Protein AF-A0A1W9T4C0-F1 (afdb_monomer)

pLDDT: mean 82.78, std 15.94, range [37.0, 98.69]

Structure (mmCIF, N/CA/C/O backbone):
data_AF-A0A1W9T4C0-F1
#
_entry.id   AF-A0A1W9T4C0-F1
#
loop_
_atom_site.group_PDB
_atom_site.id
_atom_site.type_symbol
_atom_site.label_atom_id
_atom_site.label_alt_id
_atom_site.label_comp_id
_atom_site.label_asym_id
_atom_site.label_entity_id
_atom_site.label_seq_id
_atom_site.pdbx_PDB_ins_code
_atom_site.Cartn_x
_atom_site.Cartn_y
_atom_site.Cartn_z
_atom_site.occupancy
_atom_site.B_iso_or_equiv
_atom_site.auth_seq_id
_atom_site.auth_comp_id
_atom_site.auth_asym_id
_atom_site.auth_atom_id
_atom_site.pdbx_PDB_model_num
ATOM 1 N N . MET A 1 1 ? -37.629 -9.707 20.757 1.00 46.28 1 MET A N 1
ATOM 2 C CA . MET A 1 1 ? -36.673 -8.571 20.754 1.00 46.28 1 MET A CA 1
ATOM 3 C C . MET A 1 1 ? -35.497 -8.719 21.739 1.00 46.28 1 MET A C 1
ATOM 5 O O . MET A 1 1 ? -34.384 -8.418 21.341 1.00 46.28 1 MET A O 1
ATOM 9 N N . LYS A 1 2 ? -35.663 -9.249 22.968 1.00 43.56 2 LYS A N 1
ATOM 10 C CA . LYS A 1 2 ? -34.586 -9.324 23.996 1.00 43.56 2 LYS A CA 1
ATOM 11 C C . LYS A 1 2 ? -33.391 -10.270 23.721 1.00 43.56 2 LYS A C 1
ATOM 13 O O . LYS A 1 2 ? -32.319 -10.029 24.255 1.00 43.56 2 LYS A O 1
ATOM 18 N N . LYS A 1 3 ? -33.541 -11.333 22.916 1.00 38.66 3 LYS A N 1
ATOM 19 C CA . LYS A 1 3 ? -32.419 -12.230 22.534 1.00 38.66 3 LYS A CA 1
ATOM 20 C C . LYS A 1 3 ? -31.587 -11.694 21.357 1.00 38.66 3 LYS A C 1
ATOM 22 O O . LYS A 1 3 ? -30.433 -12.075 21.204 1.00 38.66 3 LYS A O 1
ATOM 27 N N . LEU A 1 4 ? -32.155 -10.781 20.565 1.00 37.00 4 LEU A N 1
ATOM 28 C CA . LEU A 1 4 ? -31.502 -10.208 19.384 1.00 37.00 4 LEU A CA 1
ATOM 29 C C . LEU A 1 4 ? -30.412 -9.191 19.768 1.00 37.00 4 LEU A C 1
ATOM 31 O O . LEU A 1 4 ? -29.396 -9.087 19.094 1.00 37.00 4 LEU A O 1
ATOM 35 N N . THR A 1 5 ? -30.586 -8.486 20.889 1.00 50.97 5 THR A N 1
ATOM 36 C CA . THR A 1 5 ? -29.648 -7.458 21.365 1.00 50.97 5 THR A CA 1
ATOM 37 C C . THR A 1 5 ? -28.352 -8.040 21.933 1.00 50.97 5 THR A C 1
ATOM 39 O O . THR A 1 5 ? -27.294 -7.454 21.733 1.00 50.97 5 THR A O 1
ATOM 42 N N . LEU A 1 6 ? -28.400 -9.208 22.586 1.00 43.88 6 LEU A N 1
ATOM 43 C CA . LEU A 1 6 ? -27.215 -9.850 23.172 1.00 43.88 6 LEU A CA 1
ATOM 44 C C . LEU A 1 6 ? -26.294 -10.460 22.101 1.00 43.88 6 LEU A C 1
ATOM 46 O O . LEU A 1 6 ? -25.077 -10.310 22.172 1.00 43.88 6 LEU A O 1
ATOM 50 N N . SER A 1 7 ? -26.881 -11.093 21.079 1.00 47.25 7 SER A N 1
ATOM 51 C CA . SER A 1 7 ? -26.126 -11.676 19.963 1.00 47.25 7 SER A CA 1
ATOM 52 C C . SER A 1 7 ? -25.487 -10.599 19.079 1.00 47.25 7 SER A C 1
ATOM 54 O O . SER A 1 7 ? -24.353 -10.761 18.636 1.00 47.25 7 SER A O 1
ATOM 56 N N . LEU A 1 8 ? -26.177 -9.468 18.882 1.00 49.97 8 LEU A N 1
ATOM 57 C CA . LEU A 1 8 ? -25.645 -8.315 18.154 1.00 49.97 8 LEU A CA 1
ATOM 58 C C . LEU A 1 8 ? -24.461 -7.670 18.896 1.00 49.97 8 LEU A C 1
ATOM 60 O O . LEU A 1 8 ? -23.475 -7.292 18.274 1.00 49.97 8 LEU A O 1
ATOM 64 N N . LEU A 1 9 ? -24.509 -7.602 20.229 1.00 52.69 9 LEU A N 1
ATOM 65 C CA . LEU A 1 9 ? -23.431 -7.034 21.044 1.00 52.69 9 LEU A CA 1
ATOM 66 C C . LEU A 1 9 ? -22.169 -7.900 21.082 1.00 52.69 9 LEU A C 1
ATOM 68 O O . LEU A 1 9 ? -21.067 -7.363 21.017 1.00 52.69 9 LEU A O 1
ATOM 72 N N . LEU A 1 10 ? -22.314 -9.226 21.150 1.00 51.72 10 LEU A N 1
ATOM 73 C CA . LEU A 1 10 ? -21.176 -10.150 21.096 1.00 51.72 10 LEU A CA 1
ATOM 74 C C . LEU A 1 10 ? -20.484 -10.101 19.721 1.00 51.72 10 LEU A C 1
ATOM 76 O O . LEU A 1 10 ? -19.256 -10.148 19.627 1.00 51.72 10 LEU A O 1
ATOM 80 N N . PHE A 1 11 ? -21.272 -9.928 18.657 1.00 54.06 11 PHE A N 1
ATOM 81 C CA . PHE A 1 11 ? -20.770 -9.719 17.301 1.00 54.06 11 PHE A CA 1
ATOM 82 C C . PHE A 1 11 ? -20.043 -8.369 17.158 1.00 54.06 11 PHE A C 1
ATOM 84 O O . PHE A 1 11 ? -18.938 -8.312 16.629 1.00 54.06 11 PHE A O 1
ATOM 91 N N . VAL A 1 12 ? -20.590 -7.285 17.721 1.00 54.22 12 VAL A N 1
ATOM 92 C CA . VAL A 1 12 ? -19.925 -5.967 17.752 1.00 54.22 12 VAL A CA 1
ATOM 93 C C . VAL A 1 12 ? -18.640 -5.995 18.586 1.00 54.22 12 VAL A C 1
ATOM 95 O O . VAL A 1 12 ? -17.683 -5.300 18.247 1.00 54.22 12 VAL A O 1
ATOM 98 N N . PHE A 1 13 ? -18.584 -6.801 19.649 1.00 52.75 13 PHE A N 1
ATOM 99 C CA . PHE A 1 13 ? -17.398 -6.938 20.495 1.00 52.75 13 PHE A CA 1
ATOM 100 C C . PHE A 1 13 ? -16.281 -7.730 19.801 1.00 52.75 13 PHE A C 1
ATOM 102 O O . PHE A 1 13 ? -15.138 -7.284 19.779 1.00 52.75 13 PHE A O 1
ATOM 109 N N . THR A 1 14 ? -16.605 -8.854 19.158 1.00 51.88 14 THR A N 1
ATOM 110 C CA . THR A 1 14 ? -15.638 -9.647 18.372 1.00 51.88 14 THR A CA 1
ATOM 111 C C . THR A 1 14 ? -15.139 -8.894 17.135 1.00 51.88 14 THR A C 1
ATOM 113 O O . THR A 1 14 ? -13.934 -8.878 16.878 1.00 51.88 14 THR A O 1
ATOM 116 N N . ALA A 1 15 ? -16.019 -8.171 16.435 1.00 49.34 15 ALA A N 1
ATOM 117 C CA . ALA A 1 15 ? -15.632 -7.265 15.352 1.00 49.34 15 ALA A CA 1
ATOM 118 C C . ALA A 1 15 ? -14.746 -6.107 15.852 1.00 49.34 15 ALA A C 1
ATOM 120 O O . ALA A 1 15 ? -13.781 -5.738 15.185 1.00 49.34 15 ALA A O 1
ATOM 121 N N . ASN A 1 16 ? -15.007 -5.573 17.053 1.00 48.28 16 ASN A N 1
ATOM 122 C CA . ASN A 1 16 ? -14.138 -4.577 17.686 1.00 48.28 16 ASN A CA 1
ATOM 123 C C . ASN A 1 16 ? -12.768 -5.140 18.061 1.00 48.28 16 ASN A C 1
ATOM 125 O O . ASN A 1 16 ? -11.780 -4.421 17.953 1.00 48.28 16 ASN A O 1
ATOM 129 N N . ILE A 1 17 ? -12.680 -6.404 18.476 1.00 51.06 17 ILE A N 1
ATOM 130 C CA . ILE A 1 17 ? -11.394 -7.032 18.791 1.00 51.06 17 ILE A CA 1
ATOM 131 C C . ILE A 1 17 ? -10.535 -7.159 17.520 1.00 51.06 17 ILE A C 1
ATOM 133 O O . ILE A 1 17 ? -9.371 -6.753 17.506 1.00 51.06 17 ILE A O 1
ATOM 137 N N . TYR A 1 18 ? -11.134 -7.609 16.414 1.00 50.19 18 TYR A N 1
ATOM 138 C CA . TYR A 1 18 ? -10.481 -7.656 15.098 1.00 50.19 18 TYR A CA 1
ATOM 139 C C . TYR A 1 18 ? -10.127 -6.264 14.537 1.00 50.19 18 TYR A C 1
ATOM 141 O O . TYR A 1 18 ? -9.081 -6.086 13.917 1.00 50.19 18 TYR A O 1
ATOM 149 N N . ALA A 1 19 ? -10.956 -5.244 14.768 1.00 47.88 19 ALA A N 1
ATOM 150 C CA . ALA A 1 19 ? -10.651 -3.873 14.351 1.00 47.88 19 ALA A CA 1
ATOM 151 C C . ALA A 1 19 ? -9.565 -3.218 15.226 1.00 47.88 19 ALA A C 1
ATOM 153 O O . ALA A 1 19 ? -8.754 -2.434 14.742 1.00 47.88 19 ALA A O 1
ATOM 154 N N . GLN A 1 20 ? -9.508 -3.541 16.520 1.00 47.47 20 GLN A N 1
ATOM 155 C CA . GLN A 1 20 ? -8.549 -2.935 17.446 1.00 47.47 20 GLN A CA 1
ATOM 156 C C . GLN A 1 20 ? -7.194 -3.654 17.481 1.00 47.47 20 GLN A C 1
ATOM 158 O O . GLN A 1 20 ? -6.215 -3.023 17.863 1.00 47.47 20 GLN A O 1
ATOM 163 N N . THR A 1 21 ? -7.091 -4.903 17.018 1.00 50.06 21 THR A N 1
ATOM 164 C CA . THR A 1 21 ? -5.790 -5.511 16.667 1.00 50.06 21 THR A CA 1
ATOM 165 C C . THR A 1 21 ? -5.129 -4.759 15.508 1.00 50.06 21 THR A C 1
ATOM 167 O O . THR A 1 21 ? -3.937 -4.479 15.588 1.00 50.06 21 THR A O 1
ATOM 170 N N . ARG A 1 22 ? -5.891 -4.271 14.510 1.00 49.31 22 ARG A N 1
ATOM 171 C CA . ARG A 1 22 ? -5.371 -3.281 13.536 1.00 49.31 22 ARG A CA 1
ATOM 172 C C . ARG A 1 22 ? -4.957 -1.968 14.209 1.00 49.31 22 ARG A C 1
ATOM 174 O O . ARG A 1 22 ? -3.903 -1.423 13.906 1.00 49.31 22 ARG A O 1
ATOM 181 N N . GLY A 1 23 ? -5.744 -1.489 15.174 1.00 46.31 23 GLY A N 1
ATOM 182 C CA . GLY A 1 23 ? -5.396 -0.319 15.991 1.00 46.31 23 GLY A CA 1
ATOM 183 C C . GLY A 1 23 ? -4.127 -0.503 16.840 1.00 46.31 23 GLY A C 1
ATOM 184 O O . GLY A 1 23 ? -3.439 0.468 17.144 1.00 46.31 23 GLY A O 1
ATOM 185 N N . PHE A 1 24 ? -3.760 -1.734 17.193 1.00 46.16 24 PHE A N 1
ATOM 186 C CA . PHE A 1 24 ? -2.520 -2.007 17.911 1.00 46.16 24 PHE A CA 1
ATOM 187 C C . PHE A 1 24 ? -1.282 -1.782 17.027 1.00 46.16 24 PHE A C 1
ATOM 189 O O . PHE A 1 24 ? -0.323 -1.145 17.464 1.00 46.16 24 PHE A O 1
ATOM 196 N N . VAL A 1 25 ? -1.354 -2.185 15.752 1.00 49.72 25 VAL A N 1
ATOM 197 C CA . VAL A 1 25 ? -0.323 -1.901 14.735 1.00 49.72 25 VAL A CA 1
ATOM 198 C C . VAL A 1 25 ? -0.076 -0.395 14.610 1.00 49.72 25 VAL A C 1
ATOM 200 O O . VAL A 1 25 ? 1.071 0.040 14.608 1.00 49.72 25 VAL A O 1
ATOM 203 N N . THR A 1 26 ? -1.142 0.417 14.632 1.00 44.81 26 THR A N 1
ATOM 204 C CA . THR A 1 26 ? -1.035 1.888 14.536 1.00 44.81 26 THR A CA 1
ATOM 205 C C . THR A 1 26 ? -0.351 2.547 15.744 1.00 44.81 26 THR A C 1
ATOM 207 O O . THR A 1 26 ? 0.100 3.689 15.652 1.00 44.81 26 THR A O 1
ATOM 210 N N . LYS A 1 27 ? -0.268 1.857 16.894 1.00 43.22 27 LYS A N 1
ATOM 211 C CA . LYS A 1 27 ? 0.229 2.423 18.159 1.00 43.22 27 LYS A CA 1
ATOM 212 C C . LYS A 1 27 ? 1.706 2.158 18.437 1.00 43.22 27 LYS A C 1
ATOM 214 O O . LYS A 1 27 ? 2.268 2.830 19.307 1.00 43.22 27 LYS A O 1
ATOM 219 N N . ARG A 1 28 ? 2.363 1.247 17.706 1.00 53.09 28 ARG A N 1
ATOM 220 C CA . ARG A 1 28 ? 3.829 1.149 17.730 1.00 53.09 28 ARG A CA 1
ATOM 221 C C . ARG A 1 28 ? 4.395 2.382 17.033 1.00 53.09 28 ARG A C 1
ATOM 223 O O . ARG A 1 28 ? 4.529 2.402 15.821 1.00 53.09 28 ARG A O 1
ATOM 230 N N . LYS A 1 29 ? 4.615 3.430 17.840 1.00 46.53 29 LYS A N 1
ATOM 231 C CA . LYS A 1 29 ? 5.291 4.706 17.557 1.00 46.53 29 LYS A CA 1
ATOM 232 C C . LYS A 1 29 ? 5.454 4.970 16.059 1.00 46.53 29 LYS A C 1
ATOM 234 O O . LYS A 1 29 ? 6.446 4.537 15.489 1.00 46.53 29 LYS A O 1
ATOM 239 N N . GLN A 1 30 ? 4.484 5.688 15.484 1.00 52.38 30 GLN A N 1
ATOM 240 C CA . GLN A 1 30 ? 4.499 6.294 14.147 1.00 52.38 30 GLN A CA 1
ATOM 241 C C . GLN A 1 30 ? 5.944 6.490 13.668 1.00 52.38 30 GLN A C 1
ATOM 243 O O . GLN A 1 30 ? 6.647 7.387 14.149 1.00 52.38 30 GLN A O 1
ATOM 248 N N . ALA A 1 31 ? 6.425 5.557 12.848 1.00 57.03 31 ALA A N 1
ATOM 249 C CA . ALA A 1 31 ? 7.821 5.495 12.461 1.00 57.03 31 ALA A CA 1
ATOM 250 C C . ALA A 1 31 ? 8.059 6.647 11.485 1.00 57.03 31 ALA A C 1
ATOM 252 O O . ALA A 1 31 ? 7.799 6.543 10.289 1.00 57.03 31 ALA A O 1
ATOM 253 N N . LYS A 1 32 ? 8.484 7.799 12.021 1.00 65.69 32 LYS A N 1
ATOM 254 C CA . LYS A 1 32 ? 8.720 9.038 11.256 1.00 65.69 32 LYS A CA 1
ATOM 255 C C . LYS A 1 32 ? 9.812 8.886 10.182 1.00 65.69 32 LYS A C 1
ATOM 257 O O . LYS A 1 32 ? 10.090 9.837 9.462 1.00 65.69 32 LYS A O 1
ATOM 262 N N . ASP A 1 33 ? 10.426 7.714 10.094 1.00 84.62 33 ASP A N 1
ATOM 263 C CA . ASP A 1 33 ? 11.501 7.308 9.201 1.00 84.62 33 ASP A CA 1
ATOM 264 C C . ASP A 1 33 ? 11.097 6.159 8.249 1.00 84.62 33 ASP A C 1
ATOM 266 O O . ASP A 1 33 ? 11.945 5.632 7.531 1.00 84.62 33 ASP A O 1
ATOM 270 N N . HIS A 1 34 ? 9.819 5.768 8.186 1.00 92.75 34 HIS A N 1
ATOM 271 C CA . HIS A 1 34 ? 9.298 4.852 7.166 1.00 92.75 34 HIS A CA 1
ATOM 272 C C . HIS A 1 34 ? 8.598 5.649 6.063 1.00 92.75 34 HIS A C 1
ATOM 274 O O . HIS A 1 34 ? 7.580 6.297 6.310 1.00 92.75 34 HIS A O 1
ATOM 280 N N . ILE A 1 35 ? 9.135 5.620 4.844 1.00 96.38 35 ILE A N 1
ATOM 281 C CA . ILE A 1 35 ? 8.665 6.456 3.733 1.00 96.38 35 ILE A CA 1
ATOM 282 C C . ILE A 1 35 ? 8.110 5.573 2.619 1.00 96.38 35 ILE A C 1
ATOM 284 O O . ILE A 1 35 ? 8.764 4.621 2.194 1.00 96.38 35 ILE A O 1
ATOM 288 N N . ALA A 1 36 ? 6.927 5.917 2.115 1.00 97.50 36 ALA A N 1
ATOM 289 C CA . ALA A 1 36 ? 6.309 5.240 0.982 1.00 97.50 36 ALA A CA 1
ATOM 290 C C . ALA A 1 36 ? 5.950 6.236 -0.131 1.00 97.50 36 ALA A C 1
ATOM 292 O O . ALA A 1 36 ? 5.350 7.276 0.138 1.00 97.50 36 ALA A O 1
ATOM 293 N N . LEU A 1 37 ? 6.289 5.911 -1.379 1.00 98.62 37 LEU A N 1
ATOM 294 C CA . LEU A 1 37 ? 5.797 6.588 -2.580 1.00 98.62 37 LEU A CA 1
ATOM 295 C C . LEU A 1 37 ? 4.971 5.602 -3.405 1.00 98.62 37 LEU A C 1
ATOM 297 O O . LEU A 1 37 ? 5.487 4.584 -3.861 1.00 98.62 37 LEU A O 1
ATOM 301 N N . ILE A 1 38 ? 3.694 5.918 -3.593 1.00 98.69 38 ILE A N 1
ATOM 302 C CA . ILE A 1 38 ? 2.708 5.065 -4.255 1.00 98.69 38 ILE A CA 1
ATOM 303 C C . ILE A 1 38 ? 2.163 5.815 -5.470 1.00 98.69 38 ILE A C 1
ATOM 305 O O . ILE A 1 38 ? 1.598 6.898 -5.323 1.00 98.69 38 ILE A O 1
ATOM 309 N N . ILE A 1 39 ? 2.325 5.255 -6.665 1.00 98.69 39 ILE A N 1
ATOM 310 C CA . ILE A 1 39 ? 1.870 5.861 -7.920 1.00 98.69 39 ILE A CA 1
ATOM 311 C C . ILE A 1 39 ? 0.887 4.913 -8.614 1.00 98.69 39 ILE A C 1
ATOM 313 O O . ILE A 1 39 ? 1.170 3.725 -8.746 1.00 98.69 39 ILE A O 1
ATOM 317 N N . GLY A 1 40 ? -0.259 5.431 -9.054 1.00 98.12 40 GLY A N 1
ATOM 318 C CA . GLY A 1 40 ? -1.254 4.676 -9.821 1.00 98.12 40 GLY A CA 1
ATOM 319 C C . GLY A 1 40 ? -1.713 5.455 -11.042 1.00 98.12 40 GLY A C 1
ATOM 320 O O . GLY A 1 40 ? -2.339 6.502 -10.888 1.00 98.12 40 GLY A O 1
ATOM 321 N N . ASN A 1 41 ? -1.425 4.949 -12.238 1.00 97.50 41 ASN A N 1
ATOM 322 C CA . ASN A 1 41 ? -1.810 5.580 -13.498 1.00 97.50 41 ASN A CA 1
ATOM 323 C C . ASN A 1 41 ? -2.820 4.689 -14.231 1.00 97.50 41 ASN A C 1
ATOM 325 O O . ASN A 1 41 ? -2.511 3.554 -14.577 1.00 97.50 41 ASN A O 1
ATOM 329 N N . SER A 1 42 ? -4.015 5.220 -14.464 1.00 94.56 42 SER A N 1
ATOM 330 C CA . SER A 1 42 ? -5.174 4.546 -15.057 1.00 94.56 42 SER A CA 1
ATOM 331 C C . SER A 1 42 ? -5.653 5.254 -16.324 1.00 94.56 42 SER A C 1
ATOM 333 O O . SER A 1 42 ? -5.959 4.601 -17.319 1.00 94.56 42 SER A O 1
ATOM 335 N N . SER A 1 43 ? -5.696 6.589 -16.311 1.00 95.00 43 SER A N 1
ATOM 336 C CA . SER A 1 43 ? -6.359 7.418 -17.330 1.00 95.00 43 SER A CA 1
ATOM 337 C C . SER A 1 43 ? -5.507 7.649 -18.589 1.00 95.00 43 SER A C 1
ATOM 339 O O . SER A 1 43 ? -5.350 8.779 -19.053 1.00 95.00 43 SER A O 1
ATOM 341 N N . TYR A 1 44 ? -4.909 6.590 -19.138 1.00 91.81 44 TYR A N 1
ATOM 342 C CA . TYR A 1 44 ? -4.147 6.666 -20.387 1.00 91.81 44 TYR A CA 1
ATOM 343 C C . TYR A 1 44 ? -5.087 6.933 -21.575 1.00 91.81 44 TYR A C 1
ATOM 345 O O . TYR A 1 44 ? -6.064 6.198 -21.717 1.00 91.81 44 TYR A O 1
ATOM 353 N N . PRO A 1 45 ? -4.794 7.912 -22.455 1.00 88.75 45 PRO A N 1
ATOM 354 C CA . PRO A 1 45 ? -5.696 8.274 -23.553 1.00 88.75 45 PRO A CA 1
ATOM 355 C C . PRO A 1 45 ? -6.075 7.118 -24.492 1.00 88.75 45 PRO A C 1
ATOM 357 O O . PRO A 1 45 ? -7.244 6.992 -24.844 1.00 88.75 45 PRO A O 1
ATOM 360 N N . ASP A 1 46 ? -5.117 6.259 -24.862 1.00 83.94 46 ASP A N 1
ATOM 361 C CA . ASP A 1 46 ? -5.352 5.197 -25.857 1.00 83.94 46 ASP A CA 1
ATOM 362 C C . ASP A 1 46 ? -5.687 3.831 -25.242 1.00 83.94 46 ASP A C 1
ATOM 364 O O . ASP A 1 46 ? -6.367 3.013 -25.856 1.00 83.94 46 ASP A O 1
ATOM 368 N N . MET A 1 47 ? -5.158 3.545 -24.050 1.00 84.12 47 MET A N 1
ATOM 369 C CA . MET A 1 47 ? -5.258 2.238 -23.386 1.00 84.12 47 MET A CA 1
ATOM 370 C C . MET A 1 47 ? -5.475 2.429 -21.886 1.00 84.12 47 MET A C 1
ATOM 372 O O . MET A 1 47 ? -4.556 2.171 -21.098 1.00 84.12 47 MET A O 1
ATOM 376 N N . PRO A 1 48 ? -6.653 2.930 -21.485 1.00 89.56 48 PRO A N 1
ATOM 377 C CA . PRO A 1 48 ? -6.968 3.109 -20.080 1.00 89.56 48 PRO A CA 1
ATOM 378 C C . PRO A 1 48 ? -6.926 1.768 -19.335 1.00 89.56 48 PRO A C 1
ATOM 380 O O . PRO A 1 48 ? -7.186 0.710 -19.908 1.00 89.56 48 PRO A O 1
ATOM 383 N N . LEU A 1 49 ? -6.593 1.831 -18.049 1.00 89.69 49 LEU A N 1
ATOM 384 C CA . LEU A 1 49 ? -6.609 0.701 -17.119 1.00 89.69 49 LEU A CA 1
ATOM 385 C C . LEU A 1 49 ? -7.594 1.009 -15.993 1.00 89.69 49 LEU A C 1
ATOM 387 O O . LEU A 1 49 ? -7.625 2.138 -15.495 1.00 89.69 49 LEU A O 1
ATOM 391 N N . GLU A 1 50 ? -8.378 0.027 -15.561 1.00 91.38 50 GLU A N 1
ATOM 392 C CA . GLU A 1 50 ? -9.461 0.258 -14.604 1.00 91.38 50 GLU A CA 1
ATOM 393 C C . GLU A 1 50 ? -8.935 0.328 -13.166 1.00 91.38 50 GLU A C 1
ATOM 395 O O . GLU A 1 50 ? -9.335 1.205 -12.392 1.00 91.38 50 GLU A O 1
ATOM 400 N N . ASN A 1 51 ? -7.992 -0.548 -12.813 1.00 93.44 51 ASN A N 1
ATOM 401 C CA . ASN A 1 51 ? -7.6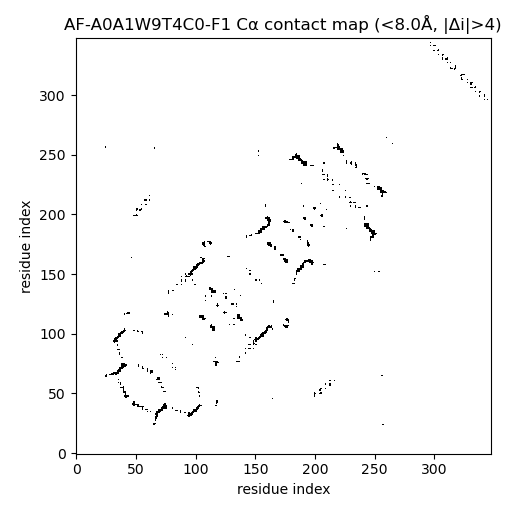03 -0.771 -11.421 1.00 93.44 51 ASN A CA 1
ATOM 402 C C . ASN A 1 51 ? -6.418 0.026 -10.851 1.00 93.44 51 ASN A C 1
ATOM 404 O O . ASN A 1 51 ? -6.427 0.213 -9.630 1.00 93.44 51 ASN A O 1
ATOM 408 N N . PRO A 1 52 ? -5.458 0.600 -11.606 1.00 95.56 52 PRO A N 1
ATOM 409 C CA . PRO A 1 52 ? -4.271 1.196 -10.984 1.00 95.56 52 PRO A CA 1
ATOM 410 C C . PRO A 1 52 ? -4.539 2.311 -9.970 1.00 95.56 52 PRO A C 1
ATOM 412 O O . PRO A 1 52 ? -3.864 2.418 -8.942 1.00 95.56 52 PRO A O 1
ATOM 415 N N . LYS A 1 53 ? -5.565 3.131 -10.208 1.00 96.44 53 LYS A N 1
ATOM 416 C CA . LYS A 1 53 ? -6.041 4.123 -9.242 1.00 96.44 53 LYS A CA 1
ATOM 417 C C . LYS A 1 53 ? -6.576 3.477 -7.962 1.00 96.44 53 LYS A C 1
ATOM 419 O O . LYS A 1 53 ? -6.299 3.977 -6.868 1.00 96.44 53 LYS A O 1
ATOM 424 N N . ASN A 1 54 ? -7.358 2.406 -8.074 1.00 97.06 54 ASN A N 1
ATOM 425 C CA . ASN A 1 54 ? -7.893 1.678 -6.922 1.00 97.06 54 ASN A CA 1
ATOM 426 C C . ASN A 1 54 ? -6.770 0.996 -6.139 1.00 97.06 54 ASN A C 1
ATOM 428 O O . ASN A 1 54 ? -6.706 1.143 -4.915 1.00 97.06 54 ASN A O 1
ATOM 432 N N . ASP A 1 55 ? -5.839 0.374 -6.857 1.00 97.94 55 ASP A N 1
ATOM 433 C CA . ASP A 1 55 ? -4.672 -0.279 -6.291 1.00 97.94 55 ASP A CA 1
ATOM 434 C C . ASP A 1 55 ? -3.827 0.706 -5.477 1.00 97.94 55 ASP A C 1
ATOM 436 O O . ASP A 1 55 ? -3.587 0.502 -4.284 1.00 97.94 55 ASP A O 1
ATOM 440 N N . ALA A 1 56 ? -3.447 1.836 -6.081 1.00 98.38 56 ALA A N 1
ATOM 441 C CA . ALA A 1 56 ? -2.664 2.871 -5.413 1.00 98.38 56 ALA A CA 1
ATOM 442 C C . ALA A 1 56 ? -3.399 3.479 -4.207 1.00 98.38 56 ALA A C 1
ATOM 444 O O . ALA A 1 56 ? -2.773 3.801 -3.195 1.00 98.38 56 ALA A O 1
ATOM 445 N N . ASN A 1 57 ? -4.729 3.614 -4.265 1.00 98.44 57 ASN A N 1
ATOM 446 C CA . ASN A 1 57 ? -5.522 4.036 -3.110 1.00 98.44 57 ASN A CA 1
ATOM 447 C C . ASN A 1 57 ? -5.431 3.026 -1.959 1.00 98.44 57 ASN A C 1
ATOM 449 O O . ASN A 1 57 ? -5.126 3.424 -0.834 1.00 98.44 57 ASN A O 1
ATOM 453 N N . ALA A 1 58 ? -5.660 1.744 -2.242 1.00 98.25 58 ALA A N 1
ATOM 454 C CA . ALA A 1 58 ? -5.678 0.690 -1.235 1.00 98.25 58 ALA A CA 1
ATOM 455 C C . ALA A 1 58 ? -4.287 0.438 -0.626 1.00 98.25 58 ALA A C 1
ATOM 457 O O . ALA A 1 58 ? -4.158 0.239 0.584 1.00 98.25 58 ALA A O 1
ATOM 458 N N . VAL A 1 59 ? -3.234 0.499 -1.446 1.00 98.44 59 VAL A N 1
ATOM 459 C CA . VAL A 1 59 ? -1.840 0.379 -0.998 1.00 98.44 59 VAL A CA 1
ATOM 460 C C . VAL A 1 59 ? -1.427 1.576 -0.148 1.00 98.44 59 VAL A C 1
ATOM 462 O O . VAL A 1 59 ? -0.843 1.386 0.919 1.00 98.44 59 VAL A O 1
ATOM 465 N N . ALA A 1 60 ? -1.769 2.802 -0.547 1.00 98.31 60 ALA A N 1
ATOM 466 C CA . ALA A 1 60 ? -1.445 3.973 0.260 1.00 98.31 60 ALA A CA 1
ATOM 467 C C . ALA A 1 60 ? -2.176 3.978 1.611 1.00 98.31 60 ALA A C 1
ATOM 469 O O . ALA A 1 60 ? -1.585 4.330 2.630 1.00 98.31 60 ALA A O 1
ATOM 470 N N . GLU A 1 61 ? -3.448 3.570 1.635 1.00 96.69 61 GLU A N 1
ATOM 471 C CA . GLU A 1 61 ? -4.207 3.404 2.876 1.00 96.69 61 GLU A CA 1
ATOM 472 C C . GLU A 1 61 ? -3.539 2.373 3.792 1.00 96.69 61 GLU A C 1
ATOM 474 O O . GLU A 1 61 ? -3.302 2.659 4.962 1.00 96.69 61 GLU A O 1
ATOM 479 N N . ALA A 1 62 ? -3.132 1.221 3.249 1.00 94.81 62 ALA A N 1
ATOM 480 C CA . ALA A 1 62 ? -2.420 0.193 4.001 1.00 94.81 62 ALA A CA 1
ATOM 481 C C . ALA A 1 62 ? -1.116 0.702 4.634 1.00 94.81 62 ALA A C 1
ATOM 483 O O . ALA A 1 62 ? -0.879 0.466 5.816 1.00 94.81 62 ALA A O 1
ATOM 484 N N . PHE A 1 63 ? -0.271 1.403 3.876 1.00 94.81 63 PHE A N 1
ATOM 485 C CA . PHE A 1 63 ? 0.990 1.926 4.409 1.00 94.81 63 PHE A CA 1
ATOM 486 C C . PHE A 1 63 ? 0.776 3.038 5.443 1.00 94.81 63 PHE A C 1
ATOM 488 O O . PHE A 1 63 ? 1.476 3.060 6.457 1.00 94.81 63 PHE A O 1
ATOM 495 N N . ASN A 1 64 ? -0.241 3.888 5.267 1.00 92.62 64 ASN A N 1
ATOM 496 C CA . ASN A 1 64 ? -0.642 4.860 6.286 1.00 92.62 64 ASN A CA 1
ATOM 497 C C . ASN A 1 64 ? -1.132 4.183 7.578 1.00 92.62 64 ASN A C 1
ATOM 499 O O . ASN A 1 64 ? -0.721 4.587 8.665 1.00 92.62 64 ASN A O 1
ATOM 503 N N . GLU A 1 65 ? -1.956 3.132 7.480 1.00 87.62 65 GLU A N 1
ATOM 504 C CA . GLU A 1 65 ? -2.383 2.320 8.634 1.00 87.62 65 GLU A CA 1
ATOM 505 C C . GLU A 1 65 ? -1.186 1.669 9.353 1.00 87.62 65 GLU A C 1
ATOM 507 O O . GLU A 1 65 ? -1.191 1.532 10.574 1.00 87.62 65 GLU A O 1
ATOM 512 N N . MET A 1 66 ? -0.134 1.304 8.615 1.00 87.94 66 MET A N 1
ATOM 513 C CA . MET A 1 66 ? 1.118 0.764 9.167 1.00 87.94 66 MET A CA 1
ATOM 514 C C . MET A 1 66 ? 2.097 1.853 9.649 1.00 87.94 66 MET A C 1
ATOM 516 O O . MET A 1 66 ? 3.218 1.543 10.049 1.00 87.94 66 MET A O 1
ATOM 520 N N . GLY A 1 67 ? 1.691 3.127 9.633 1.00 86.88 67 GLY A N 1
ATOM 521 C CA . GLY A 1 67 ? 2.453 4.240 10.202 1.00 86.88 67 GLY A CA 1
ATOM 522 C C . GLY A 1 67 ? 3.538 4.834 9.301 1.00 86.88 67 GLY A C 1
ATOM 523 O O . GLY A 1 67 ? 4.366 5.593 9.804 1.00 86.88 67 GLY A O 1
ATOM 524 N N . PHE A 1 68 ? 3.544 4.520 8.001 1.00 92.88 68 PHE A N 1
ATOM 525 C CA . PHE A 1 68 ? 4.447 5.139 7.027 1.00 92.88 68 PHE A CA 1
ATOM 526 C C . PHE A 1 68 ? 4.016 6.575 6.712 1.00 92.88 68 PHE A C 1
ATOM 528 O O . PHE A 1 68 ? 2.828 6.894 6.644 1.00 92.88 68 PHE A O 1
ATOM 535 N N . ILE A 1 69 ? 4.991 7.434 6.416 1.00 94.88 69 ILE A N 1
ATOM 536 C CA . ILE A 1 69 ? 4.755 8.712 5.745 1.00 94.88 69 ILE A CA 1
ATOM 537 C C . ILE A 1 69 ? 4.567 8.409 4.256 1.00 94.88 69 ILE A C 1
ATOM 539 O O . ILE A 1 69 ? 5.539 8.236 3.515 1.00 94.88 69 ILE A O 1
ATOM 543 N N . THR A 1 70 ? 3.307 8.330 3.831 1.00 96.38 70 THR A N 1
ATOM 544 C CA . THR A 1 70 ? 2.952 7.912 2.471 1.00 96.38 70 THR A CA 1
ATOM 545 C C . THR A 1 70 ? 2.617 9.102 1.581 1.00 96.38 70 THR A C 1
ATOM 547 O O . THR A 1 70 ? 1.729 9.897 1.883 1.00 96.38 70 THR A O 1
ATOM 550 N N . GLU A 1 71 ? 3.293 9.196 0.441 1.00 98.25 71 GLU A N 1
ATOM 551 C CA . GLU A 1 71 ? 2.928 10.078 -0.661 1.00 98.25 71 GLU A CA 1
ATOM 552 C C . GLU A 1 71 ? 2.242 9.250 -1.748 1.00 98.25 71 GLU A C 1
ATOM 554 O O . GLU A 1 71 ? 2.810 8.283 -2.252 1.00 98.25 71 GLU A O 1
ATOM 559 N N . LYS A 1 72 ? 1.003 9.611 -2.088 1.00 98.62 72 LYS A N 1
ATOM 560 C CA . LYS A 1 72 ? 0.224 8.959 -3.143 1.00 98.62 72 LYS A CA 1
ATOM 561 C C . LYS A 1 72 ? 0.044 9.915 -4.310 1.00 98.62 72 LYS A C 1
ATOM 563 O O . LYS A 1 72 ? -0.372 11.054 -4.103 1.00 98.62 72 LYS A O 1
ATOM 568 N N . VAL A 1 73 ? 0.281 9.426 -5.519 1.00 98.56 73 VAL A N 1
ATOM 569 C CA . VAL A 1 73 ? 0.100 10.174 -6.761 1.00 98.56 73 VAL A CA 1
ATOM 570 C C . VAL A 1 73 ? -0.756 9.349 -7.720 1.00 98.56 73 VAL A C 1
ATOM 572 O O . VAL A 1 73 ? -0.491 8.169 -7.922 1.00 98.56 73 VAL A O 1
ATOM 575 N N . ILE A 1 74 ? -1.801 9.955 -8.282 1.00 98.50 74 ILE A N 1
ATOM 576 C CA . ILE A 1 74 ? -2.750 9.291 -9.184 1.00 98.50 74 ILE A CA 1
ATOM 577 C C . ILE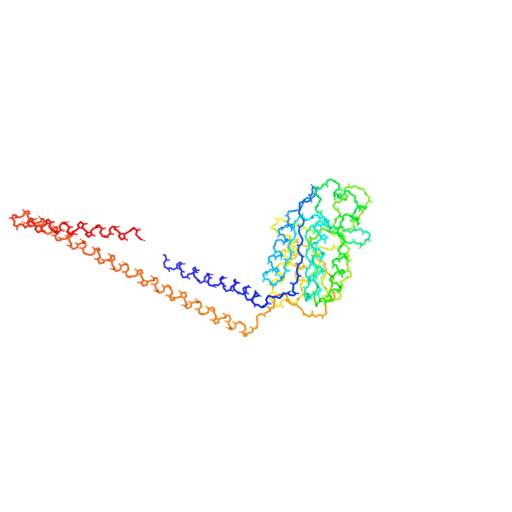 A 1 74 ? -2.758 10.018 -10.522 1.00 98.50 74 ILE A C 1
ATOM 579 O O . ILE A 1 74 ? -2.792 11.248 -10.524 1.00 98.50 74 ILE A O 1
ATOM 583 N N . ASP A 1 75 ? -2.762 9.257 -11.618 1.00 97.88 75 ASP A N 1
ATOM 584 C CA . ASP A 1 75 ? -2.825 9.757 -12.995 1.00 97.88 75 ASP A CA 1
ATOM 585 C C . ASP A 1 75 ? -1.811 10.877 -13.262 1.00 97.88 75 ASP A C 1
ATOM 587 O O . ASP A 1 75 ? -2.136 11.949 -13.775 1.00 97.88 75 ASP A O 1
ATOM 591 N N . ALA A 1 76 ? -0.562 10.632 -12.866 1.00 97.94 76 ALA A N 1
ATOM 592 C CA . ALA A 1 76 ? 0.495 11.618 -12.989 1.00 97.94 76 ALA A CA 1
ATOM 593 C C . ALA A 1 76 ? 1.127 11.630 -14.374 1.00 97.94 76 ALA A C 1
ATOM 595 O O . ALA A 1 76 ? 1.457 10.588 -14.952 1.00 97.94 76 ALA A O 1
ATOM 596 N N . ASP A 1 77 ? 1.379 12.846 -14.848 1.00 97.50 77 ASP A N 1
ATOM 597 C CA . ASP A 1 77 ? 2.270 13.076 -15.972 1.00 97.50 77 ASP A CA 1
ATOM 598 C C . ASP A 1 77 ? 3.746 12.880 -15.584 1.00 97.50 77 ASP A C 1
ATOM 600 O O . ASP A 1 77 ? 4.106 12.627 -14.428 1.00 97.50 77 ASP A O 1
ATOM 604 N N . ARG A 1 78 ? 4.630 13.008 -16.577 1.00 96.62 78 ARG A N 1
ATOM 605 C CA . ARG A 1 78 ? 6.072 12.811 -16.396 1.00 96.62 78 ARG A CA 1
ATOM 606 C C . ARG A 1 78 ? 6.658 13.755 -15.345 1.00 96.62 78 ARG A C 1
ATOM 608 O O . ARG A 1 78 ? 7.516 13.350 -14.563 1.00 96.62 78 ARG A O 1
ATOM 615 N N . GLU A 1 79 ? 6.222 15.012 -15.342 1.00 96.75 79 GLU A N 1
ATOM 616 C CA . GLU A 1 79 ? 6.743 16.041 -14.443 1.00 96.75 79 GLU A CA 1
ATOM 617 C C . GLU A 1 79 ? 6.329 15.751 -12.997 1.00 96.75 79 GLU A C 1
ATOM 619 O O . GLU A 1 79 ? 7.164 15.737 -12.094 1.00 96.75 79 GLU A O 1
ATOM 624 N N . GLN A 1 80 ? 5.054 15.428 -12.780 1.00 98.19 80 GLN A N 1
ATOM 625 C CA . GLN A 1 80 ? 4.492 15.060 -11.486 1.00 98.19 80 GLN A CA 1
ATOM 626 C C . GLN A 1 80 ? 5.159 13.808 -10.917 1.00 98.19 80 GLN A C 1
ATOM 628 O O . GLN A 1 80 ? 5.519 13.801 -9.736 1.00 98.19 80 GLN A O 1
ATOM 633 N N . MET A 1 81 ? 5.377 12.780 -11.745 1.00 98.12 81 MET A N 1
ATOM 634 C CA . MET A 1 81 ? 6.121 11.587 -11.338 1.00 98.12 81 MET A CA 1
ATOM 635 C C . MET A 1 81 ? 7.560 11.937 -10.941 1.00 98.12 81 MET A C 1
ATOM 637 O O . MET A 1 81 ? 7.998 11.566 -9.853 1.00 98.12 81 MET A O 1
ATOM 641 N N . GLY A 1 82 ? 8.281 12.698 -11.773 1.00 96.94 82 GLY A N 1
ATOM 642 C CA . GLY A 1 82 ? 9.659 13.110 -11.490 1.00 96.94 82 GLY A CA 1
ATOM 643 C C . GLY A 1 82 ? 9.780 13.940 -10.207 1.00 96.94 82 GLY A C 1
ATOM 644 O O . GLY A 1 82 ? 10.648 13.685 -9.370 1.00 96.94 82 GLY A O 1
ATOM 645 N N . MET A 1 83 ? 8.862 14.884 -9.989 1.00 98.00 83 MET A N 1
ATOM 646 C CA . MET A 1 83 ? 8.801 15.673 -8.758 1.00 98.00 83 MET A CA 1
ATOM 647 C C . MET A 1 83 ? 8.523 14.808 -7.523 1.00 98.00 83 MET A C 1
ATOM 649 O O . MET A 1 83 ? 9.141 15.019 -6.477 1.00 98.00 83 MET A O 1
ATOM 653 N N . ALA A 1 84 ? 7.617 13.832 -7.625 1.00 98.19 84 ALA A N 1
ATOM 654 C CA . ALA A 1 84 ? 7.318 12.911 -6.531 1.00 98.19 84 ALA A CA 1
ATOM 655 C C . ALA A 1 84 ? 8.522 12.021 -6.191 1.00 98.19 84 ALA A C 1
ATOM 657 O O . ALA A 1 84 ? 8.862 11.871 -5.019 1.00 98.19 84 ALA A O 1
ATOM 658 N N . ILE A 1 85 ? 9.226 11.508 -7.203 1.00 97.19 85 ILE A N 1
ATOM 659 C CA . ILE A 1 85 ? 10.453 10.717 -7.027 1.00 97.19 85 ILE A CA 1
ATOM 660 C C . ILE A 1 85 ? 11.564 11.558 -6.389 1.00 97.19 85 ILE A C 1
ATOM 662 O O . ILE A 1 85 ? 12.254 11.083 -5.488 1.00 97.19 85 ILE A O 1
ATOM 666 N N . ASN A 1 86 ? 11.712 12.826 -6.780 1.00 96.25 86 ASN A N 1
ATOM 667 C CA . ASN A 1 86 ? 12.680 13.733 -6.162 1.00 96.25 86 ASN A CA 1
ATOM 668 C C . ASN A 1 86 ? 12.350 13.985 -4.677 1.00 96.25 86 ASN A C 1
ATOM 670 O O . ASN A 1 86 ? 13.214 13.845 -3.806 1.00 96.25 86 ASN A O 1
ATOM 674 N N . ARG A 1 87 ? 11.083 14.280 -4.350 1.00 96.94 87 ARG A N 1
ATOM 675 C CA . ARG A 1 87 ? 10.640 14.420 -2.950 1.00 96.94 87 ARG A CA 1
ATOM 676 C C . ARG A 1 87 ? 10.861 13.140 -2.152 1.00 96.94 87 ARG A C 1
ATOM 678 O O . ARG A 1 87 ? 11.331 13.214 -1.018 1.00 96.94 87 ARG A O 1
ATOM 685 N N . PHE A 1 88 ? 10.559 11.988 -2.742 1.00 96.56 88 PHE A N 1
ATOM 686 C CA . PHE A 1 88 ? 10.808 10.683 -2.145 1.00 96.56 88 PHE A CA 1
ATOM 687 C C . PHE A 1 88 ? 12.296 10.491 -1.843 1.00 96.56 88 PHE A C 1
ATOM 689 O O . PHE A 1 88 ? 12.648 10.310 -0.683 1.00 96.56 88 PHE A O 1
ATOM 696 N N . SER A 1 89 ? 13.170 10.667 -2.837 1.00 94.19 89 SER A N 1
ATOM 697 C CA . SER A 1 89 ? 14.631 10.589 -2.695 1.00 94.19 89 SER A CA 1
ATOM 698 C C . SER A 1 89 ? 15.169 11.493 -1.578 1.00 94.19 89 SER A C 1
ATOM 700 O O . SER A 1 89 ? 15.977 11.066 -0.754 1.00 94.19 89 SER A O 1
ATOM 702 N N . ASN A 1 90 ? 14.663 12.726 -1.466 1.00 94.25 90 ASN A N 1
ATOM 703 C CA . ASN A 1 90 ? 15.049 13.624 -0.378 1.00 94.25 90 ASN A CA 1
ATOM 704 C C . ASN A 1 90 ? 14.606 13.124 1.002 1.00 94.25 90 ASN A C 1
ATOM 706 O O . ASN A 1 90 ? 15.394 13.200 1.943 1.00 94.25 90 ASN A O 1
ATOM 710 N N . LYS A 1 91 ? 13.383 12.592 1.128 1.00 94.50 91 LYS A N 1
ATOM 711 C CA . LYS A 1 91 ? 12.890 11.993 2.380 1.00 94.50 91 LYS A CA 1
ATOM 712 C C . LYS A 1 91 ? 13.682 10.739 2.767 1.00 94.50 91 LYS A C 1
ATOM 714 O O . LYS A 1 91 ? 13.840 10.474 3.955 1.00 94.50 91 LYS A O 1
ATOM 719 N N . LEU A 1 92 ? 14.217 9.998 1.791 1.00 93.12 92 LEU A N 1
ATOM 720 C CA . LEU A 1 92 ? 14.995 8.789 2.063 1.00 93.12 92 LEU A CA 1
ATOM 721 C C . LEU A 1 92 ? 16.312 9.053 2.807 1.00 93.12 92 LEU A C 1
ATOM 723 O O . LEU A 1 92 ? 16.797 8.161 3.491 1.00 93.12 92 LEU A O 1
ATOM 727 N N . LYS A 1 93 ? 16.861 10.275 2.758 1.00 90.06 93 LYS A N 1
ATOM 728 C CA . LYS A 1 93 ? 18.115 10.646 3.449 1.00 90.06 93 LYS A CA 1
ATOM 729 C C . LYS A 1 93 ? 18.091 10.404 4.963 1.00 90.06 93 LYS A C 1
ATOM 731 O O . LYS A 1 93 ? 19.145 10.246 5.568 1.00 90.06 93 LYS A O 1
ATOM 736 N N . THR A 1 94 ? 16.908 10.410 5.571 1.00 89.06 94 THR A N 1
ATOM 737 C CA . THR A 1 94 ? 16.706 10.149 7.005 1.00 89.06 94 THR A CA 1
ATOM 738 C C . THR A 1 94 ? 15.771 8.965 7.249 1.00 89.06 94 THR A C 1
ATOM 740 O O . THR A 1 94 ? 15.280 8.794 8.364 1.00 89.06 94 THR A O 1
ATOM 743 N N . ALA A 1 95 ? 15.467 8.185 6.211 1.00 91.75 95 ALA A N 1
ATOM 744 C CA . ALA A 1 95 ? 14.572 7.045 6.314 1.00 91.75 95 ALA A CA 1
ATOM 745 C C . ALA A 1 95 ? 15.325 5.796 6.780 1.00 91.75 95 ALA A C 1
ATOM 747 O O . ALA A 1 95 ? 16.506 5.609 6.500 1.00 91.75 95 ALA A O 1
ATOM 748 N N . ARG A 1 96 ? 14.607 4.900 7.450 1.00 89.75 96 ARG A N 1
ATOM 749 C CA . ARG A 1 96 ? 15.044 3.532 7.739 1.00 89.75 96 ARG A CA 1
ATOM 750 C C . ARG A 1 96 ? 14.450 2.532 6.768 1.00 89.75 96 ARG A C 1
ATOM 752 O O . ARG A 1 96 ? 15.097 1.532 6.482 1.00 89.75 96 ARG A O 1
ATOM 759 N N . ILE A 1 97 ? 13.231 2.785 6.299 1.00 91.69 97 ILE A N 1
ATOM 760 C CA . ILE A 1 97 ? 12.498 1.889 5.409 1.00 91.69 97 ILE A CA 1
ATOM 761 C C . ILE A 1 97 ? 11.957 2.697 4.237 1.00 91.69 97 ILE A C 1
ATOM 763 O O . ILE A 1 97 ? 11.337 3.744 4.436 1.00 91.69 97 ILE A O 1
ATOM 767 N N . ALA A 1 98 ? 12.172 2.194 3.026 1.00 94.56 98 ALA A N 1
ATOM 768 C CA . ALA A 1 98 ? 11.690 2.800 1.794 1.00 94.56 98 ALA A CA 1
ATOM 769 C C . ALA A 1 98 ? 10.736 1.854 1.070 1.00 94.56 98 ALA A C 1
ATOM 771 O O . ALA A 1 98 ? 11.063 0.693 0.839 1.00 94.56 98 ALA A O 1
ATOM 772 N N . VAL A 1 99 ? 9.580 2.358 0.655 1.00 96.88 99 VAL A N 1
ATOM 773 C CA . VAL A 1 99 ? 8.650 1.633 -0.212 1.00 96.88 99 VAL A CA 1
ATOM 774 C C . VAL A 1 99 ? 8.371 2.470 -1.449 1.00 96.88 99 VAL A C 1
ATOM 776 O O . VAL A 1 99 ? 7.986 3.631 -1.351 1.00 96.88 99 VAL A O 1
ATOM 779 N N . PHE A 1 100 ? 8.527 1.863 -2.615 1.00 97.88 100 PHE A N 1
ATOM 780 C CA . PHE A 1 100 ? 8.019 2.379 -3.872 1.00 97.88 100 PHE A CA 1
ATOM 781 C C . PHE A 1 100 ? 7.021 1.379 -4.443 1.00 97.88 100 PHE A C 1
ATOM 783 O O . PHE A 1 100 ? 7.326 0.193 -4.578 1.00 97.88 100 PHE A O 1
ATOM 790 N N . TYR A 1 101 ? 5.836 1.857 -4.791 1.00 98.38 101 TYR A N 1
ATOM 791 C CA . TYR A 1 101 ? 4.820 1.063 -5.460 1.00 98.38 101 TYR A CA 1
ATOM 792 C C . TYR A 1 101 ? 4.356 1.794 -6.713 1.00 98.38 101 TYR A C 1
ATOM 794 O O . TYR A 1 101 ? 4.066 2.991 -6.661 1.00 98.38 101 TYR A O 1
ATOM 802 N N . PHE A 1 102 ? 4.241 1.064 -7.816 1.00 97.88 102 PHE A N 1
ATOM 803 C CA . PHE A 1 102 ? 3.657 1.577 -9.048 1.00 97.88 102 PHE A CA 1
ATOM 804 C C . PHE A 1 102 ? 2.639 0.586 -9.607 1.00 97.88 102 PHE A C 1
ATOM 806 O O . PHE A 1 102 ? 2.971 -0.589 -9.752 1.00 97.88 102 PHE A O 1
ATOM 813 N N . SER A 1 103 ? 1.456 1.081 -9.975 1.00 96.06 103 SER A N 1
ATOM 814 C CA . SER A 1 103 ? 0.487 0.372 -10.816 1.00 96.06 103 SER A CA 1
ATOM 815 C C . SER A 1 103 ? 0.200 1.188 -12.079 1.00 96.06 103 SER A C 1
ATOM 817 O O . SER A 1 103 ? 0.048 2.412 -12.006 1.00 96.06 103 SER A O 1
ATOM 819 N N . GLY A 1 104 ? 0.168 0.529 -13.238 1.00 93.31 104 GLY A N 1
ATOM 820 C CA . GLY A 1 104 ? -0.054 1.173 -14.538 1.00 93.31 104 GLY A CA 1
ATOM 821 C C . GLY A 1 104 ? 0.722 0.527 -15.690 1.00 93.31 104 GLY A C 1
ATOM 822 O O . GLY A 1 104 ? 1.209 -0.601 -15.590 1.00 93.31 104 GLY A O 1
ATOM 823 N N . HIS A 1 105 ? 0.890 1.249 -16.802 1.00 90.06 105 HIS A N 1
ATOM 824 C CA . HIS A 1 105 ? 1.692 0.759 -17.928 1.00 90.06 105 HIS A CA 1
ATOM 825 C C . HIS A 1 105 ? 3.190 0.880 -17.647 1.00 90.06 105 HIS A C 1
ATOM 827 O O . HIS A 1 105 ? 3.694 1.928 -17.237 1.00 90.06 105 HIS A O 1
ATOM 833 N N . GLY A 1 106 ? 3.915 -0.198 -17.935 1.00 87.88 106 GLY A N 1
ATOM 834 C CA . GLY A 1 106 ? 5.371 -0.252 -17.899 1.00 87.88 106 GLY A CA 1
ATOM 835 C C . GLY A 1 106 ? 5.922 -0.866 -19.182 1.00 87.88 106 GLY A C 1
ATOM 836 O O . GLY A 1 106 ? 5.277 -1.702 -19.811 1.00 87.88 106 GLY A O 1
ATOM 837 N N . MET A 1 107 ? 7.126 -0.468 -19.583 1.00 83.25 107 MET A N 1
ATOM 838 C CA . MET A 1 107 ? 7.770 -1.003 -20.781 1.00 83.25 107 MET A CA 1
ATOM 839 C C . MET A 1 107 ? 9.270 -1.191 -20.582 1.00 83.25 107 MET A C 1
ATOM 841 O O . MET A 1 107 ? 9.898 -0.465 -19.818 1.00 83.25 107 MET A O 1
ATOM 845 N N . GLN A 1 108 ? 9.849 -2.171 -21.279 1.00 80.44 108 GLN A N 1
ATOM 846 C CA . GLN A 1 108 ? 11.295 -2.305 -21.386 1.00 80.44 108 GLN A CA 1
ATOM 847 C C . GLN A 1 108 ? 11.776 -1.799 -22.745 1.00 80.44 108 GLN A C 1
ATOM 849 O O . GLN A 1 108 ? 11.236 -2.188 -23.779 1.00 80.44 108 GLN A O 1
ATOM 854 N N . VAL A 1 109 ? 12.827 -0.980 -22.727 1.00 82.75 109 VAL A N 1
ATOM 855 C CA . VAL A 1 109 ? 13.569 -0.543 -23.919 1.00 82.75 109 VAL A CA 1
ATOM 856 C C . VAL A 1 109 ? 15.050 -0.716 -23.621 1.00 82.75 109 VAL A C 1
ATOM 858 O O . VAL A 1 109 ? 15.514 -0.284 -22.568 1.00 82.75 109 VAL A O 1
ATOM 861 N N . ASP A 1 110 ? 15.771 -1.414 -24.499 1.00 83.31 110 ASP A N 1
ATOM 862 C CA . ASP A 1 110 ? 17.215 -1.671 -24.378 1.00 83.31 110 ASP A CA 1
ATOM 863 C C . ASP A 1 110 ? 17.645 -2.217 -23.004 1.00 83.31 110 ASP A C 1
ATOM 865 O O . ASP A 1 110 ? 18.646 -1.810 -22.417 1.00 83.31 110 ASP A O 1
ATOM 869 N N . GLY A 1 111 ? 16.842 -3.135 -22.455 1.00 78.44 111 GLY A N 1
ATOM 870 C CA . GLY A 1 111 ? 17.098 -3.763 -21.155 1.00 78.44 111 GLY A CA 1
ATOM 871 C C . GLY A 1 111 ? 16.786 -2.888 -19.935 1.00 78.44 111 GLY A C 1
ATOM 872 O O . GLY A 1 111 ? 16.902 -3.378 -18.815 1.00 78.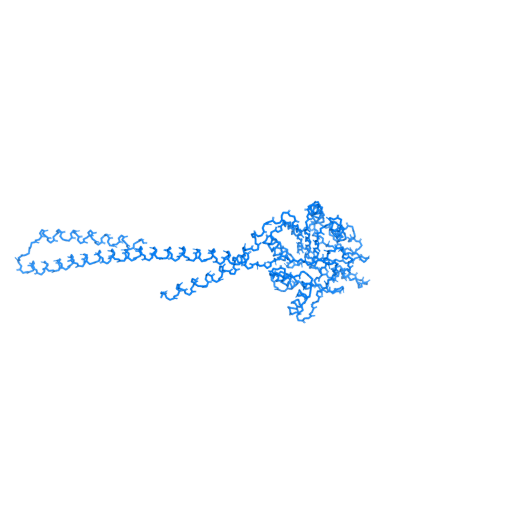44 111 GLY A O 1
ATOM 873 N N . LYS A 1 112 ? 16.337 -1.643 -20.126 1.00 84.88 112 LYS A N 1
ATOM 874 C CA . LYS A 1 112 ? 15.928 -0.725 -19.053 1.00 84.88 112 LYS A CA 1
ATOM 875 C C . LYS A 1 112 ? 14.422 -0.683 -18.892 1.00 84.88 112 LYS A C 1
ATOM 877 O O . LYS A 1 112 ? 13.679 -0.941 -19.834 1.00 84.88 112 LYS A O 1
ATOM 882 N N . ASN A 1 113 ? 13.987 -0.343 -17.688 1.00 87.31 113 ASN A N 1
ATOM 883 C CA . ASN A 1 113 ? 12.599 -0.390 -17.260 1.00 87.31 113 ASN A CA 1
ATOM 884 C C . ASN A 1 113 ? 12.005 1.001 -17.137 1.00 87.31 113 ASN A C 1
ATOM 886 O O . ASN A 1 113 ? 12.494 1.813 -16.360 1.00 87.31 113 ASN A O 1
ATOM 890 N N . PHE A 1 114 ? 10.910 1.241 -17.845 1.00 92.00 114 PHE A N 1
ATOM 891 C CA . PHE A 1 114 ? 10.251 2.533 -17.894 1.00 92.00 114 PHE A CA 1
ATOM 892 C C . PHE A 1 114 ? 8.812 2.447 -17.394 1.00 92.00 114 PHE A C 1
ATOM 894 O O . PHE A 1 114 ? 8.070 1.542 -17.775 1.00 92.00 114 PHE A O 1
ATOM 901 N N . LEU A 1 115 ? 8.419 3.405 -16.557 1.00 94.06 115 LEU A N 1
ATOM 902 C CA . LEU A 1 115 ? 7.048 3.618 -16.100 1.00 94.06 115 LEU A CA 1
ATOM 903 C C . LEU A 1 115 ? 6.408 4.698 -16.972 1.00 94.06 115 LEU A C 1
ATOM 905 O O . LEU A 1 115 ? 6.978 5.785 -17.124 1.00 94.06 115 LEU A O 1
ATOM 909 N N . LEU A 1 116 ? 5.248 4.405 -17.561 1.00 94.25 116 LEU A N 1
ATOM 910 C CA . LEU A 1 116 ? 4.608 5.314 -18.504 1.00 94.25 116 LEU A CA 1
ATOM 911 C C . LEU A 1 116 ? 3.745 6.349 -17.755 1.00 94.25 116 LEU A C 1
ATOM 913 O O . LEU A 1 116 ? 2.851 5.959 -16.992 1.00 94.25 116 LEU A O 1
ATOM 917 N N . PRO A 1 117 ? 3.967 7.656 -17.982 1.00 96.38 117 PRO A N 1
ATOM 918 C CA . PRO A 1 117 ? 3.137 8.718 -17.425 1.00 96.38 117 PRO A CA 1
ATOM 919 C C . PRO A 1 117 ? 1.811 8.869 -18.179 1.00 96.38 117 PRO A C 1
ATOM 921 O O . PRO A 1 117 ? 1.666 8.400 -19.309 1.00 96.38 117 PRO A O 1
ATOM 924 N N . ILE A 1 118 ? 0.868 9.596 -17.581 1.00 96.56 118 ILE A N 1
ATOM 925 C CA . ILE A 1 118 ? -0.319 10.087 -18.283 1.00 96.56 118 ILE A CA 1
ATOM 926 C C . ILE A 1 118 ? 0.071 11.271 -19.173 1.00 96.56 118 ILE A C 1
ATOM 928 O O . ILE A 1 118 ? 0.693 12.235 -18.724 1.00 96.56 118 ILE A O 1
ATOM 932 N N . ALA A 1 119 ? -0.300 11.210 -20.449 1.00 93.06 119 ALA A N 1
ATOM 933 C CA . ALA A 1 119 ? -0.123 12.327 -21.365 1.00 93.06 119 ALA A CA 1
ATOM 934 C C . ALA A 1 119 ? -1.198 13.393 -21.108 1.00 93.06 119 ALA A C 1
ATOM 936 O O . ALA A 1 119 ? -2.388 13.086 -21.107 1.00 93.06 119 ALA A O 1
ATOM 937 N N . LYS A 1 120 ? -0.790 14.653 -20.920 1.00 90.12 120 LYS A N 1
ATOM 938 C CA . LYS A 1 120 ? -1.721 15.794 -20.789 1.00 90.12 120 LYS A CA 1
ATOM 939 C C . LYS A 1 120 ? -2.099 16.406 -22.135 1.00 90.12 120 LYS A C 1
ATOM 941 O O . LYS A 1 120 ? -3.082 17.131 -22.236 1.00 90.12 120 LYS A O 1
ATOM 946 N N . THR A 1 121 ? -1.283 16.160 -23.153 1.00 89.19 121 THR A N 1
ATOM 947 C CA . THR A 1 121 ? -1.392 16.744 -24.490 1.00 89.19 121 THR A CA 1
ATOM 948 C C . THR A 1 121 ? -0.934 15.730 -25.535 1.00 89.19 121 THR A C 1
ATOM 950 O O . THR A 1 121 ? -0.127 14.849 -25.238 1.00 89.19 121 THR A O 1
ATOM 953 N N . GLN A 1 122 ? -1.332 15.923 -26.796 1.00 85.38 122 GLN A N 1
ATOM 954 C CA . GLN A 1 122 ? -0.830 15.108 -27.910 1.00 85.38 122 GLN A CA 1
ATOM 955 C C . GLN A 1 122 ? 0.705 15.145 -28.026 1.00 85.38 122 GLN A C 1
ATOM 957 O O . GLN A 1 122 ? 1.333 14.158 -28.395 1.00 85.38 122 GLN A O 1
ATOM 962 N N . SER A 1 123 ? 1.326 16.280 -27.684 1.00 86.62 123 SER A N 1
ATOM 963 C CA . SER A 1 123 ? 2.784 16.453 -27.723 1.00 86.62 123 SER A CA 1
ATOM 964 C C . SER A 1 123 ? 3.531 15.698 -26.619 1.00 86.62 123 SER A C 1
ATOM 966 O O . SER A 1 123 ? 4.726 15.440 -26.761 1.00 86.62 123 SER A O 1
ATOM 968 N N . THR A 1 124 ? 2.849 15.353 -25.523 1.00 88.44 124 THR A N 1
ATOM 969 C CA . THR A 1 124 ? 3.413 14.577 -24.404 1.00 88.44 124 THR A CA 1
ATOM 970 C C . THR A 1 124 ? 3.068 13.094 -24.489 1.00 88.44 124 THR A C 1
ATOM 972 O O . THR A 1 124 ? 3.627 12.294 -23.740 1.00 88.44 124 THR A O 1
ATOM 975 N N . GLN A 1 125 ? 2.201 12.716 -25.428 1.00 90.06 125 GLN A N 1
ATOM 976 C CA . GLN A 1 125 ? 1.868 11.330 -25.706 1.00 90.06 125 GLN A CA 1
ATOM 977 C C . GLN A 1 125 ? 3.075 10.580 -26.260 1.00 90.06 125 GLN A C 1
ATOM 979 O O . GLN A 1 125 ? 3.863 11.105 -27.051 1.00 90.06 125 GLN A O 1
ATOM 984 N N . ILE A 1 126 ? 3.228 9.342 -25.807 1.00 89.56 126 ILE A N 1
ATOM 985 C CA . ILE A 1 126 ? 4.248 8.427 -26.294 1.00 89.56 126 ILE A CA 1
ATOM 986 C C . ILE A 1 126 ? 3.594 7.600 -27.391 1.00 89.56 126 ILE A C 1
ATOM 988 O O . ILE A 1 126 ? 2.758 6.750 -27.104 1.00 89.56 126 ILE A O 1
ATOM 992 N N . ASN A 1 127 ? 3.968 7.866 -28.637 1.00 87.69 127 ASN A N 1
ATOM 993 C CA . ASN A 1 127 ? 3.385 7.205 -29.805 1.00 87.69 127 ASN A CA 1
ATOM 994 C C . ASN A 1 127 ? 4.321 6.143 -30.383 1.00 87.69 127 ASN A C 1
ATOM 996 O O . ASN A 1 127 ? 3.882 5.263 -31.121 1.00 87.69 127 ASN A O 1
ATOM 1000 N N . LYS A 1 128 ? 5.620 6.233 -30.076 1.00 87.94 128 LYS A N 1
ATOM 1001 C CA . LYS A 1 128 ? 6.636 5.305 -30.576 1.00 87.94 128 LYS A CA 1
ATOM 1002 C C . LYS A 1 128 ? 7.579 4.852 -29.472 1.00 87.94 128 LYS A C 1
ATOM 1004 O O . LYS A 1 128 ? 7.807 5.563 -28.494 1.00 87.94 128 LYS A O 1
ATOM 1009 N N . VAL A 1 129 ? 8.149 3.663 -29.649 1.00 85.81 129 VAL A N 1
ATOM 1010 C CA . VAL A 1 129 ? 9.045 3.039 -28.666 1.00 85.81 129 VAL A CA 1
ATOM 1011 C C . VAL A 1 129 ? 10.307 3.881 -28.451 1.00 85.81 129 VAL A C 1
ATOM 1013 O O . VAL A 1 129 ? 10.783 3.987 -27.324 1.00 85.81 129 VAL A O 1
ATOM 1016 N N . GLU A 1 130 ? 10.804 4.551 -29.493 1.00 88.94 130 GLU A N 1
ATOM 1017 C CA . GLU A 1 130 ? 12.013 5.384 -29.445 1.00 88.94 130 GLU A CA 1
ATOM 1018 C C . GLU A 1 130 ? 11.829 6.651 -28.593 1.00 88.94 130 GLU A C 1
ATOM 1020 O O . GLU A 1 130 ? 12.806 7.239 -28.136 1.00 88.94 130 GLU A O 1
ATOM 1025 N N . GLU A 1 131 ? 10.587 7.079 -28.344 1.00 92.06 131 GLU A N 1
ATOM 1026 C CA . GLU A 1 131 ? 10.291 8.251 -27.509 1.00 92.06 131 GLU A CA 1
ATOM 1027 C C . GLU A 1 131 ? 10.366 7.933 -26.007 1.00 92.06 131 GLU A C 1
ATOM 1029 O O . GLU A 1 131 ? 10.479 8.836 -25.174 1.00 92.06 131 GLU A O 1
ATOM 1034 N N . VAL A 1 132 ? 10.302 6.652 -25.639 1.00 91.38 132 VAL A N 1
ATOM 1035 C CA . VAL A 1 132 ? 10.133 6.201 -24.250 1.00 91.38 132 VAL A CA 1
ATOM 1036 C C . VAL A 1 132 ? 11.315 6.563 -23.363 1.00 91.38 132 VAL A C 1
ATOM 1038 O O . VAL A 1 132 ? 11.058 7.111 -22.290 1.00 91.38 132 VAL A O 1
ATOM 1041 N N . PRO A 1 133 ? 12.584 6.383 -23.781 1.00 92.19 133 PRO A N 1
ATOM 1042 C CA . PRO A 1 133 ? 13.722 6.817 -22.973 1.00 92.19 133 PRO A CA 1
ATOM 1043 C C . PRO A 1 133 ? 13.705 8.311 -22.620 1.00 92.19 133 PRO A C 1
ATOM 1045 O O . PRO A 1 133 ? 14.276 8.707 -21.608 1.00 92.19 133 PRO A O 1
ATOM 1048 N N . TYR A 1 134 ? 13.039 9.140 -23.430 1.00 91.81 134 TYR A N 1
ATOM 1049 C CA . TYR A 1 134 ? 12.985 10.592 -23.248 1.00 91.81 134 TYR A CA 1
ATOM 1050 C C . TYR A 1 134 ? 11.723 11.056 -22.510 1.00 91.81 134 TYR A C 1
ATOM 1052 O O . TYR A 1 134 ? 11.758 12.054 -21.788 1.00 91.81 134 TYR A O 1
ATOM 1060 N N . ARG A 1 135 ? 10.600 10.346 -22.678 1.00 94.00 135 ARG A N 1
ATOM 1061 C CA . ARG A 1 135 ? 9.276 10.763 -22.182 1.00 94.00 135 ARG A CA 1
ATOM 1062 C C . ARG A 1 135 ? 8.736 9.941 -21.012 1.00 94.00 135 ARG A C 1
ATOM 1064 O O . ARG A 1 135 ? 7.826 10.411 -20.339 1.00 94.00 135 ARG A O 1
ATOM 1071 N N . ALA A 1 136 ? 9.280 8.763 -20.733 1.00 94.75 136 ALA A N 1
ATOM 1072 C CA . ALA A 1 136 ? 8.891 7.957 -19.578 1.00 94.75 136 ALA A CA 1
ATOM 1073 C C . ALA A 1 136 ? 9.829 8.184 -18.378 1.00 94.75 136 ALA A C 1
ATOM 1075 O O . ALA A 1 136 ? 10.783 8.963 -18.455 1.00 94.75 136 ALA A O 1
ATOM 1076 N N . ILE A 1 137 ? 9.537 7.516 -17.260 1.00 95.75 137 ILE A N 1
ATOM 1077 C CA . ILE A 1 137 ? 10.384 7.502 -16.061 1.00 95.75 137 ILE A CA 1
ATOM 1078 C C . ILE A 1 137 ? 11.185 6.208 -16.033 1.00 95.75 137 ILE A C 1
ATOM 1080 O O . ILE A 1 137 ? 10.585 5.135 -16.028 1.00 95.75 137 ILE A O 1
ATOM 1084 N N . ASN A 1 138 ? 12.515 6.286 -15.974 1.00 93.62 138 ASN A N 1
ATOM 1085 C CA . ASN A 1 138 ? 13.339 5.097 -15.773 1.00 93.62 138 ASN A CA 1
ATOM 1086 C C . ASN A 1 138 ? 13.276 4.660 -14.298 1.00 93.62 138 ASN A C 1
ATOM 1088 O O . ASN A 1 138 ? 13.608 5.437 -13.404 1.00 93.62 138 ASN A O 1
ATOM 1092 N N . ILE A 1 139 ? 12.896 3.408 -14.026 1.00 91.00 139 ILE A N 1
ATOM 1093 C CA . ILE A 1 139 ? 12.862 2.872 -12.655 1.00 91.00 139 ILE A CA 1
ATOM 1094 C C . ILE A 1 139 ? 14.249 2.855 -12.003 1.00 91.00 139 ILE A C 1
ATOM 1096 O O . ILE A 1 139 ? 14.344 2.913 -10.777 1.00 91.00 139 ILE A O 1
ATOM 1100 N N . ASP A 1 140 ? 15.324 2.801 -12.795 1.00 88.25 140 ASP A N 1
ATOM 1101 C CA . ASP A 1 140 ? 16.691 2.814 -12.275 1.00 88.25 140 ASP A CA 1
ATOM 1102 C C . ASP A 1 140 ? 16.964 4.087 -11.462 1.00 88.25 140 ASP A C 1
ATOM 1104 O O . ASP A 1 140 ? 17.764 4.055 -10.532 1.00 88.25 140 ASP A O 1
ATOM 1108 N N . GLU A 1 141 ? 16.266 5.194 -11.746 1.00 88.56 141 GLU A N 1
ATOM 1109 C CA . GLU A 1 141 ? 16.340 6.425 -10.950 1.00 88.56 141 GLU A CA 1
ATOM 1110 C C . GLU A 1 141 ? 15.812 6.205 -9.524 1.00 88.56 141 GLU A C 1
ATOM 1112 O O . GLU A 1 141 ? 16.425 6.646 -8.551 1.00 88.56 141 GLU A O 1
ATOM 1117 N N . VAL A 1 142 ? 14.711 5.459 -9.386 1.00 90.75 142 VAL A N 1
ATOM 1118 C CA . VAL A 1 142 ? 14.120 5.093 -8.089 1.00 90.75 142 VAL A CA 1
ATOM 1119 C C . VAL A 1 142 ? 15.025 4.111 -7.348 1.00 90.75 142 VAL A C 1
ATOM 1121 O O . VAL A 1 142 ? 15.323 4.315 -6.170 1.00 90.75 142 VAL A O 1
ATOM 1124 N N . LEU A 1 143 ? 15.505 3.073 -8.039 1.00 88.81 143 LEU A N 1
ATOM 1125 C CA . LEU A 1 143 ? 16.412 2.075 -7.466 1.00 88.81 143 LEU A CA 1
ATOM 1126 C C . LEU A 1 143 ? 17.727 2.712 -7.003 1.00 88.81 143 LEU A C 1
ATOM 1128 O O . LEU A 1 143 ? 18.205 2.413 -5.911 1.00 88.81 143 LEU A O 1
ATOM 1132 N N . THR A 1 144 ? 18.276 3.641 -7.788 1.00 86.56 144 THR A N 1
ATOM 1133 C CA . THR A 1 144 ? 19.488 4.392 -7.436 1.00 86.56 144 THR A CA 1
ATOM 1134 C C . THR A 1 144 ? 19.249 5.285 -6.222 1.00 86.56 144 THR A C 1
ATOM 1136 O O . THR A 1 144 ? 20.074 5.303 -5.308 1.00 86.56 144 THR A O 1
ATOM 1139 N N . ALA A 1 145 ? 18.115 5.992 -6.163 1.00 86.88 145 ALA A N 1
ATOM 1140 C CA . ALA A 1 145 ? 17.760 6.803 -4.999 1.00 86.88 145 ALA A CA 1
ATOM 1141 C C . ALA A 1 145 ? 17.667 5.955 -3.719 1.00 86.88 145 ALA A C 1
ATOM 1143 O O . ALA A 1 145 ? 18.219 6.332 -2.684 1.00 86.88 145 ALA A O 1
ATOM 1144 N N . MET A 1 146 ? 17.031 4.783 -3.800 1.00 88.69 146 MET A N 1
ATOM 1145 C CA . MET A 1 146 ? 16.944 3.841 -2.683 1.00 88.69 146 MET A CA 1
ATOM 1146 C C . MET A 1 146 ? 18.318 3.288 -2.286 1.00 88.69 146 MET A C 1
ATOM 1148 O O . MET A 1 146 ? 18.661 3.324 -1.106 1.00 88.69 146 MET A O 1
ATOM 1152 N N . ASN A 1 147 ? 19.143 2.863 -3.247 1.00 85.19 147 ASN A N 1
ATOM 1153 C CA . ASN A 1 147 ? 20.494 2.355 -2.983 1.00 85.19 147 ASN A CA 1
ATOM 1154 C C . ASN A 1 147 ? 21.382 3.396 -2.278 1.00 85.19 147 ASN A C 1
ATOM 1156 O O . ASN A 1 147 ? 22.085 3.085 -1.319 1.00 85.19 147 ASN A O 1
ATOM 1160 N N . ASN A 1 148 ? 21.307 4.659 -2.705 1.00 84.94 148 ASN A N 1
ATOM 1161 C CA . ASN A 1 148 ? 22.105 5.745 -2.131 1.00 84.94 148 ASN A CA 1
ATOM 1162 C C . ASN A 1 148 ? 21.649 6.157 -0.723 1.00 84.94 148 ASN A C 1
ATOM 1164 O O . ASN A 1 148 ? 22.424 6.755 0.024 1.00 84.94 148 ASN A O 1
ATOM 1168 N N . SER A 1 149 ? 20.404 5.849 -0.354 1.00 80.00 149 SER A N 1
ATOM 1169 C CA . SER A 1 149 ? 19.814 6.270 0.920 1.00 80.00 149 SER A CA 1
ATOM 1170 C C . SER A 1 149 ? 20.228 5.438 2.138 1.00 80.00 149 SER A C 1
ATOM 1172 O O . SER A 1 149 ? 19.971 5.861 3.261 1.00 80.00 149 SER A O 1
ATOM 1174 N N . LYS A 1 150 ? 20.898 4.289 1.943 1.00 80.44 150 LYS A N 1
ATOM 1175 C CA . LYS A 1 150 ? 21.337 3.370 3.017 1.00 80.44 150 LYS A CA 1
ATOM 1176 C C . LYS A 1 150 ? 20.219 2.953 3.988 1.00 80.44 150 LYS A C 1
ATOM 1178 O O . LYS A 1 150 ? 20.486 2.674 5.156 1.00 80.44 150 LYS A O 1
ATOM 1183 N N . VAL A 1 151 ? 18.976 2.914 3.511 1.00 87.31 151 VAL A N 1
ATOM 1184 C CA . VAL A 1 151 ? 17.844 2.376 4.272 1.00 87.31 151 VAL A CA 1
ATOM 1185 C C . VAL A 1 151 ? 18.109 0.921 4.663 1.00 87.31 151 VAL A C 1
ATOM 1187 O O . VAL A 1 151 ? 18.748 0.174 3.925 1.00 87.31 151 VAL A O 1
ATOM 1190 N N . ASN A 1 152 ? 17.594 0.503 5.815 1.00 86.75 152 ASN A N 1
ATOM 1191 C CA . ASN A 1 152 ? 17.727 -0.870 6.303 1.00 86.75 152 ASN A CA 1
ATOM 1192 C C . ASN A 1 152 ? 16.949 -1.861 5.432 1.00 86.75 152 ASN A C 1
ATOM 1194 O O . ASN A 1 152 ? 17.316 -3.030 5.349 1.00 86.75 152 ASN A O 1
ATOM 1198 N N . PHE A 1 153 ? 15.851 -1.398 4.833 1.00 90.12 153 PHE A N 1
ATOM 1199 C CA . PHE A 1 153 ? 15.046 -2.187 3.917 1.00 90.12 153 PHE A CA 1
ATOM 1200 C C . PHE A 1 153 ? 14.415 -1.296 2.846 1.00 90.12 153 PHE A C 1
ATOM 1202 O O . PHE A 1 153 ? 13.847 -0.241 3.151 1.00 90.12 153 PHE A O 1
ATOM 1209 N N . ALA A 1 154 ? 14.492 -1.739 1.593 1.00 92.06 154 ALA A N 1
ATOM 1210 C CA . ALA A 1 154 ? 13.839 -1.095 0.460 1.00 92.06 154 ALA A CA 1
ATOM 1211 C C . ALA A 1 154 ? 12.924 -2.085 -0.267 1.00 92.06 154 ALA A C 1
ATOM 1213 O O . ALA A 1 154 ? 13.370 -3.140 -0.702 1.00 92.06 154 ALA A O 1
ATOM 1214 N N . LEU A 1 155 ? 11.655 -1.737 -0.453 1.00 94.88 155 LEU A N 1
ATOM 1215 C CA . LEU A 1 155 ? 10.714 -2.504 -1.262 1.00 94.88 155 LEU A CA 1
ATOM 1216 C C . LEU A 1 155 ? 10.338 -1.718 -2.514 1.00 94.88 155 LEU A C 1
ATOM 1218 O O . LEU A 1 155 ? 9.808 -0.616 -2.414 1.00 94.88 155 LEU A O 1
ATOM 1222 N N . VAL A 1 156 ? 10.516 -2.327 -3.680 1.00 95.12 156 VAL A N 1
ATOM 1223 C CA . VAL A 1 156 ? 9.951 -1.866 -4.949 1.00 95.12 156 VAL A CA 1
ATOM 1224 C C . VAL A 1 156 ? 8.917 -2.885 -5.406 1.00 95.12 156 VAL A C 1
ATOM 1226 O O . VAL A 1 156 ? 9.261 -4.032 -5.668 1.00 95.12 156 VAL A O 1
ATOM 1229 N N . ALA A 1 157 ? 7.652 -2.493 -5.513 1.00 96.19 157 ALA A N 1
ATOM 1230 C CA . ALA A 1 157 ? 6.573 -3.351 -5.995 1.00 96.19 157 ALA A CA 1
ATOM 1231 C C . ALA A 1 157 ? 5.961 -2.759 -7.271 1.00 96.19 157 ALA A C 1
ATOM 1233 O O . ALA A 1 157 ? 5.449 -1.642 -7.266 1.00 96.19 157 ALA A O 1
ATOM 1234 N N . LEU A 1 158 ? 6.043 -3.504 -8.373 1.00 94.50 158 LEU A N 1
ATOM 1235 C CA . LEU A 1 158 ? 5.625 -3.057 -9.699 1.00 94.50 158 LEU A CA 1
ATOM 1236 C C . LEU A 1 158 ? 4.464 -3.915 -10.194 1.00 94.50 158 LEU A C 1
ATOM 1238 O O . LEU A 1 158 ? 4.652 -5.058 -10.628 1.00 94.50 158 LEU A O 1
ATOM 1242 N N . ASP A 1 159 ? 3.276 -3.330 -10.150 1.00 93.25 159 ASP A N 1
ATOM 1243 C CA . ASP A 1 159 ? 2.039 -3.868 -10.695 1.00 93.25 159 ASP A CA 1
ATOM 1244 C C . ASP A 1 159 ? 1.780 -3.324 -12.096 1.00 93.25 159 ASP A C 1
ATOM 1246 O O . ASP A 1 159 ? 0.854 -2.567 -12.368 1.00 93.25 159 ASP A O 1
ATOM 1250 N N . ALA A 1 160 ? 2.713 -3.640 -12.986 1.00 83.44 160 ALA A N 1
ATOM 1251 C CA . ALA A 1 160 ? 2.692 -3.150 -14.346 1.00 83.44 160 ALA A CA 1
ATOM 1252 C C . ALA A 1 160 ? 2.767 -4.297 -15.339 1.00 83.44 160 ALA A C 1
ATOM 1254 O O . ALA A 1 160 ? 3.461 -5.304 -15.133 1.00 83.44 160 ALA A O 1
ATOM 1255 N N . CYS A 1 161 ? 2.074 -4.104 -16.457 1.00 68.31 161 CYS A N 1
ATOM 1256 C CA . CYS A 1 161 ? 2.182 -4.977 -17.607 1.00 68.31 161 CYS A CA 1
ATOM 1257 C C . CYS A 1 161 ? 3.646 -5.117 -18.045 1.00 68.31 161 CYS A C 1
ATOM 1259 O O . CYS A 1 161 ? 4.414 -4.153 -18.064 1.00 68.31 161 CYS A O 1
ATOM 1261 N N . ARG A 1 162 ? 4.042 -6.345 -18.407 1.00 63.09 162 ARG A N 1
ATOM 1262 C CA . ARG A 1 162 ? 5.327 -6.616 -19.062 1.00 63.09 162 ARG A CA 1
ATOM 1263 C C . ARG A 1 162 ? 5.124 -7.029 -20.532 1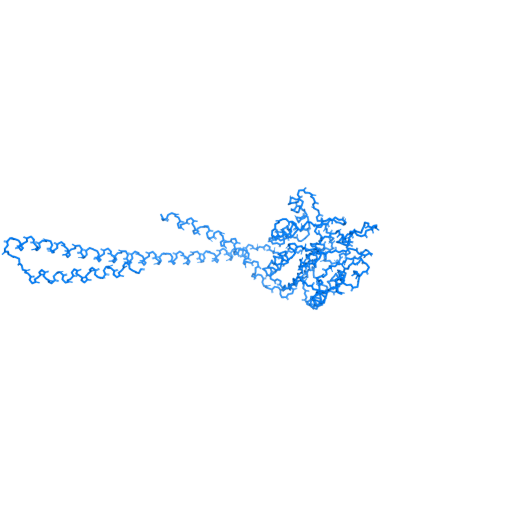.00 63.09 162 ARG A C 1
ATOM 1265 O O . ARG A 1 162 ? 5.925 -7.801 -21.062 1.00 63.09 162 ARG A O 1
ATOM 1272 N N . ASN A 1 163 ? 4.100 -6.482 -21.193 1.00 51.31 163 ASN A N 1
ATOM 1273 C CA . ASN A 1 163 ? 3.913 -6.441 -22.650 1.00 51.31 163 ASN A CA 1
ATOM 1274 C C . ASN A 1 163 ? 3.839 -4.977 -23.136 1.00 51.31 163 ASN A C 1
ATOM 1276 O O . ASN A 1 163 ? 3.528 -4.080 -22.361 1.00 51.31 163 ASN A O 1
ATOM 1280 N N . ASN A 1 164 ? 4.188 -4.730 -24.403 1.00 52.00 164 ASN A N 1
ATOM 1281 C CA . ASN A 1 164 ? 4.292 -3.379 -24.960 1.00 52.00 164 ASN A CA 1
ATOM 1282 C C . ASN A 1 164 ? 2.917 -2.855 -25.448 1.00 52.00 164 ASN A C 1
ATOM 1284 O O . ASN A 1 164 ? 2.385 -3.430 -26.407 1.00 52.00 164 ASN A O 1
ATOM 1288 N N . PRO A 1 165 ? 2.380 -1.757 -24.880 1.00 54.91 165 PRO A N 1
ATOM 1289 C CA . PRO A 1 165 ? 1.144 -1.122 -25.352 1.00 54.91 165 PRO A CA 1
ATOM 1290 C C . PRO A 1 165 ? 1.221 -0.629 -26.815 1.00 54.91 165 PRO A C 1
ATOM 1292 O O . PRO A 1 165 ? 0.229 -0.630 -27.534 1.00 54.91 165 PRO A O 1
ATOM 1295 N N . LEU A 1 166 ? 2.412 -0.281 -27.308 1.00 54.94 166 LEU A N 1
ATOM 1296 C CA . LEU A 1 166 ? 2.658 0.282 -28.646 1.00 54.94 166 LEU A CA 1
ATOM 1297 C C . LEU A 1 166 ? 2.906 -0.781 -29.736 1.00 54.94 166 LEU A C 1
ATOM 1299 O O . LEU A 1 166 ? 3.330 -0.461 -30.845 1.00 54.94 166 LEU A O 1
ATOM 1303 N N . SER A 1 167 ? 2.689 -2.067 -29.443 1.00 50.06 167 SER A N 1
ATOM 1304 C CA . SER A 1 167 ? 3.083 -3.176 -30.330 1.00 50.06 167 SER A CA 1
ATOM 1305 C C . SER A 1 167 ? 2.138 -3.470 -31.508 1.00 50.06 167 SER A C 1
ATOM 1307 O O . SER A 1 167 ? 2.392 -4.411 -32.261 1.00 50.06 167 SER A O 1
ATOM 1309 N N . SER A 1 168 ? 1.096 -2.663 -31.742 1.00 47.28 168 SER A N 1
ATOM 1310 C CA . SER A 1 168 ? 0.199 -2.822 -32.904 1.00 47.28 168 SER A CA 1
ATOM 1311 C C . SER A 1 168 ? 0.855 -2.468 -34.250 1.00 47.28 168 SER A C 1
ATOM 1313 O O . SER A 1 168 ? 0.320 -2.811 -35.302 1.00 47.28 168 SER A O 1
ATOM 1315 N N . SER A 1 169 ? 2.040 -1.845 -34.242 1.00 46.25 1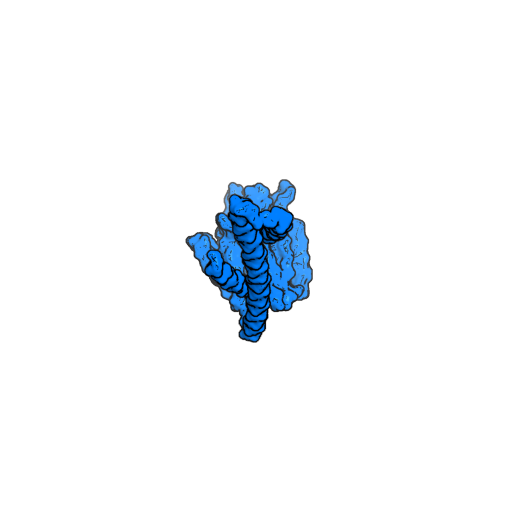69 SER A N 1
ATOM 1316 C CA . SER A 1 169 ? 2.738 -1.376 -35.446 1.00 46.25 169 SER A CA 1
ATOM 1317 C C . SER A 1 169 ? 4.051 -2.128 -35.701 1.00 46.25 169 SER A C 1
ATOM 1319 O O . SER A 1 169 ? 5.129 -1.581 -35.532 1.00 46.25 169 SER A O 1
ATOM 1321 N N . GLY A 1 170 ? 3.958 -3.388 -36.141 1.00 41.19 170 GLY A N 1
ATOM 1322 C CA . GLY A 1 170 ? 4.979 -4.033 -36.984 1.00 41.19 170 GLY A CA 1
ATOM 1323 C C . GLY A 1 170 ? 6.328 -4.439 -36.352 1.00 41.19 170 GLY A C 1
ATOM 1324 O O . GLY A 1 170 ? 7.152 -3.622 -35.975 1.00 41.19 170 GLY A O 1
ATOM 1325 N N . LYS A 1 171 ? 6.610 -5.751 -36.400 1.00 38.44 171 LYS A N 1
ATOM 1326 C CA . LYS A 1 171 ? 7.950 -6.386 -36.350 1.00 38.44 171 LYS A CA 1
ATOM 1327 C C . LYS A 1 171 ? 8.851 -6.035 -35.148 1.00 38.44 171 LYS A C 1
ATOM 1329 O O . LYS A 1 171 ? 9.953 -5.525 -35.300 1.00 38.44 171 LYS A O 1
ATOM 1334 N N . GLY A 1 172 ? 8.454 -6.501 -33.964 1.00 41.34 172 GLY A N 1
ATOM 1335 C CA . GLY A 1 172 ? 9.370 -6.724 -32.841 1.00 41.34 172 GLY A CA 1
ATOM 1336 C C . GLY A 1 172 ? 8.643 -7.268 -31.611 1.00 41.34 172 GLY A C 1
ATOM 1337 O O . GLY A 1 172 ? 7.772 -6.596 -31.069 1.00 41.34 172 GLY A O 1
ATOM 1338 N N . ARG A 1 173 ? 8.981 -8.480 -31.137 1.00 42.09 173 ARG A N 1
ATOM 1339 C CA . ARG A 1 173 ? 8.527 -8.986 -29.822 1.00 42.09 173 ARG A CA 1
ATOM 1340 C C . ARG A 1 173 ? 9.262 -8.221 -28.720 1.00 42.09 173 ARG A C 1
ATOM 1342 O O . ARG A 1 173 ? 10.209 -8.736 -28.126 1.00 42.09 173 ARG A O 1
ATOM 1349 N N . LEU A 1 174 ? 8.852 -6.983 -28.475 1.00 45.94 174 LEU A N 1
ATOM 1350 C CA . LEU A 1 174 ? 9.366 -6.189 -27.368 1.00 45.94 174 LEU A CA 1
ATOM 1351 C C . LEU A 1 174 ? 8.792 -6.737 -26.059 1.00 45.94 174 LEU A C 1
ATOM 1353 O O . LEU A 1 174 ? 7.580 -6.863 -25.879 1.00 45.94 174 LEU A O 1
ATOM 1357 N N . LYS A 1 175 ? 9.705 -7.144 -25.178 1.00 50.88 175 LYS A N 1
ATOM 1358 C CA . LYS A 1 175 ? 9.422 -7.645 -23.832 1.00 50.88 175 LYS A CA 1
ATOM 1359 C C . LYS A 1 175 ? 9.042 -6.429 -22.980 1.00 50.88 175 LYS A C 1
ATOM 1361 O O . LYS A 1 175 ? 9.581 -5.355 -23.204 1.00 50.88 175 LYS A O 1
ATOM 1366 N N . GLY A 1 176 ? 8.127 -6.539 -22.023 1.00 54.00 176 GLY A N 1
ATOM 1367 C CA . GLY A 1 176 ? 8.012 -5.504 -20.987 1.00 54.00 176 GLY A CA 1
ATOM 1368 C C . GLY A 1 176 ? 9.072 -5.701 -19.909 1.00 54.00 176 GLY A C 1
ATOM 1369 O O . GLY A 1 176 ? 10.108 -6.273 -20.232 1.00 54.00 176 GLY A O 1
ATOM 1370 N N . LEU A 1 177 ? 8.855 -5.229 -18.669 1.00 55.75 177 LEU A N 1
ATOM 1371 C CA . LEU A 1 177 ? 9.951 -4.928 -17.727 1.00 55.75 177 LEU A CA 1
ATOM 1372 C C . LEU A 1 177 ? 11.087 -5.986 -17.707 1.00 55.75 177 LEU A C 1
ATOM 1374 O O . LEU A 1 177 ? 10.826 -7.176 -17.803 1.00 55.75 177 LEU A O 1
ATOM 1378 N N . ALA A 1 178 ? 12.354 -5.601 -17.610 1.00 56.94 178 ALA A N 1
ATOM 1379 C CA . ALA A 1 178 ? 13.545 -6.409 -17.371 1.00 56.94 178 ALA A CA 1
ATOM 1380 C C . ALA A 1 178 ? 13.666 -6.855 -15.915 1.00 56.94 178 ALA A C 1
ATOM 1382 O O . ALA A 1 178 ? 13.018 -6.300 -15.028 1.00 56.94 178 ALA A O 1
ATOM 1383 N N . ALA A 1 179 ? 14.519 -7.853 -15.686 1.00 59.53 179 ALA A N 1
ATOM 1384 C CA . ALA A 1 179 ? 15.139 -8.054 -14.381 1.00 59.53 179 ALA A CA 1
ATOM 1385 C C . ALA A 1 179 ? 15.945 -6.805 -13.995 1.00 59.53 179 ALA A C 1
ATOM 1387 O O . ALA A 1 179 ? 16.525 -6.172 -14.874 1.00 59.53 179 ALA A O 1
ATOM 1388 N N . VAL A 1 180 ? 15.999 -6.474 -12.707 1.00 64.56 180 VAL A N 1
ATOM 1389 C CA . VAL A 1 180 ? 16.884 -5.426 -12.176 1.00 64.56 180 VAL A CA 1
ATOM 1390 C C . VAL A 1 180 ? 17.793 -6.035 -11.121 1.00 64.56 180 VAL A C 1
ATOM 1392 O O . VAL A 1 180 ? 17.407 -6.998 -10.456 1.00 64.56 180 VAL A O 1
ATOM 1395 N N . ASN A 1 181 ? 18.977 -5.454 -10.950 1.00 63.28 181 ASN A N 1
ATOM 1396 C CA . ASN A 1 181 ? 19.823 -5.767 -9.806 1.00 63.28 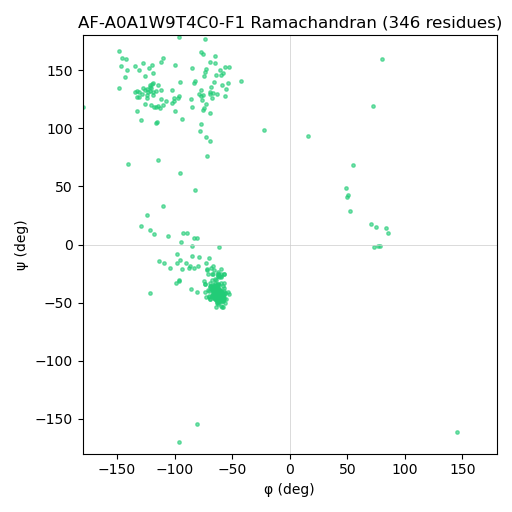181 ASN A CA 1
ATOM 1397 C C . ASN A 1 181 ? 19.232 -5.066 -8.583 1.00 63.28 181 ASN A C 1
ATOM 1399 O O . ASN A 1 181 ? 19.138 -3.839 -8.550 1.00 63.28 181 ASN A O 1
ATOM 1403 N N . ALA A 1 182 ? 18.789 -5.851 -7.608 1.00 62.19 182 ALA A N 1
ATOM 1404 C CA . ALA A 1 182 ? 18.270 -5.332 -6.356 1.00 62.19 182 ALA A CA 1
ATOM 1405 C C . ALA A 1 182 ? 19.431 -4.711 -5.542 1.00 62.19 182 ALA A C 1
ATOM 1407 O O . ALA A 1 182 ? 20.467 -5.351 -5.381 1.00 62.19 182 ALA A O 1
ATOM 1408 N N . PRO A 1 183 ? 19.313 -3.465 -5.046 1.00 67.75 183 PRO A N 1
ATOM 1409 C CA . PRO A 1 183 ? 20.229 -2.920 -4.040 1.00 67.75 183 PRO A CA 1
ATOM 1410 C C . PRO A 1 183 ? 20.358 -3.823 -2.804 1.00 67.75 183 PRO A C 1
ATOM 1412 O O . PRO A 1 183 ? 19.401 -4.511 -2.449 1.00 67.75 183 PRO A O 1
ATOM 1415 N N . ALA A 1 184 ? 21.489 -3.781 -2.097 1.00 72.31 184 ALA A N 1
ATOM 1416 C CA . ALA A 1 184 ? 21.645 -4.521 -0.841 1.00 72.31 184 ALA A CA 1
ATOM 1417 C C . ALA A 1 184 ? 20.532 -4.150 0.159 1.00 72.31 184 ALA A C 1
ATOM 1419 O O . ALA A 1 184 ? 20.216 -2.974 0.335 1.00 72.31 184 ALA A O 1
ATOM 1420 N N . GLY A 1 185 ? 19.919 -5.149 0.798 1.00 80.69 185 GLY A N 1
ATOM 1421 C CA . GLY A 1 185 ? 18.786 -4.936 1.703 1.00 80.69 185 GLY A CA 1
ATOM 1422 C C . GLY A 1 185 ? 17.463 -4.626 0.996 1.00 80.69 185 GLY A C 1
ATOM 1423 O O . GLY A 1 185 ? 16.530 -4.151 1.643 1.00 80.69 185 GLY A O 1
ATOM 1424 N N . SER A 1 186 ? 17.354 -4.867 -0.315 1.00 86.50 186 SER A N 1
ATOM 1425 C CA . SER A 1 186 ? 16.131 -4.577 -1.064 1.00 86.50 186 SER A CA 1
ATOM 1426 C C . SER A 1 186 ? 15.388 -5.809 -1.570 1.00 86.50 186 SER A C 1
ATOM 1428 O O . SER A 1 186 ? 15.945 -6.891 -1.763 1.00 86.50 186 SER A O 1
ATOM 1430 N N . LEU A 1 187 ? 14.098 -5.599 -1.806 1.00 91.50 187 LEU A N 1
ATOM 1431 C CA . LEU A 1 187 ? 13.177 -6.522 -2.432 1.00 91.50 187 LEU A CA 1
ATOM 1432 C C . LEU A 1 187 ? 12.514 -5.827 -3.616 1.00 91.50 187 LEU A C 1
ATOM 1434 O O . LEU A 1 187 ? 11.820 -4.829 -3.441 1.00 91.50 187 LEU A O 1
ATOM 1438 N N . VAL A 1 188 ? 12.677 -6.376 -4.814 1.00 91.81 188 VAL A N 1
ATOM 1439 C CA . VAL A 1 188 ? 11.963 -5.923 -6.008 1.00 91.81 188 VAL A CA 1
ATOM 1440 C C . VAL A 1 188 ? 10.962 -6.991 -6.415 1.00 91.81 188 VAL A C 1
ATOM 1442 O O . VAL A 1 188 ? 11.344 -8.117 -6.720 1.00 91.81 188 VAL A O 1
ATOM 1445 N N . MET A 1 189 ? 9.679 -6.647 -6.440 1.00 92.94 189 MET A N 1
ATOM 1446 C CA . MET A 1 189 ? 8.573 -7.525 -6.808 1.00 92.94 189 MET A CA 1
ATOM 1447 C C . MET A 1 189 ? 7.910 -7.038 -8.092 1.00 92.94 189 MET A C 1
ATOM 1449 O O . MET A 1 189 ? 7.633 -5.854 -8.256 1.00 92.94 189 MET A O 1
ATOM 1453 N N . TYR A 1 190 ? 7.605 -7.980 -8.976 1.00 89.62 190 TYR A N 1
ATOM 1454 C CA . TYR A 1 190 ? 6.883 -7.753 -10.222 1.00 89.62 190 TYR A CA 1
ATOM 1455 C C . TYR A 1 190 ? 5.594 -8.565 -10.217 1.00 89.62 190 TYR A C 1
ATOM 1457 O O . TYR A 1 190 ? 5.623 -9.758 -9.896 1.00 89.62 190 TYR A O 1
ATOM 1465 N N . ALA A 1 191 ? 4.495 -7.968 -10.676 1.00 85.44 191 ALA A N 1
ATOM 1466 C CA . ALA A 1 191 ? 3.210 -8.650 -10.801 1.00 85.44 191 ALA A CA 1
ATOM 1467 C C . ALA A 1 191 ? 3.239 -9.875 -11.723 1.00 85.44 191 ALA A C 1
ATOM 1469 O O . ALA A 1 191 ? 2.455 -10.805 -11.540 1.00 85.44 191 ALA A O 1
ATOM 1470 N N . THR A 1 192 ? 4.169 -9.933 -12.677 1.00 73.94 192 THR A N 1
ATOM 1471 C CA . THR A 1 192 ? 4.300 -11.057 -13.611 1.00 73.94 192 THR A CA 1
ATOM 1472 C C . THR A 1 192 ? 5.755 -11.302 -14.035 1.00 73.94 192 THR A C 1
ATOM 1474 O O . THR A 1 192 ? 6.646 -10.471 -13.809 1.00 73.94 192 THR A O 1
ATOM 1477 N N . LYS A 1 193 ? 6.023 -12.458 -14.656 1.00 67.94 193 LYS A N 1
ATOM 1478 C CA . LYS A 1 193 ? 7.343 -12.83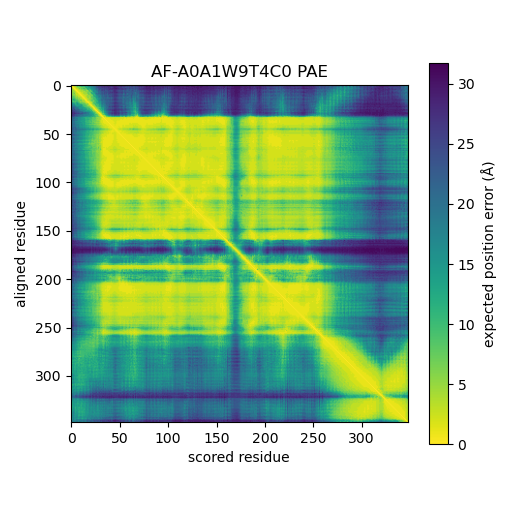4 -15.202 1.00 67.94 193 LYS A CA 1
ATOM 1479 C C . LYS A 1 193 ? 7.767 -11.916 -16.357 1.00 67.94 193 LYS A C 1
ATOM 1481 O O . LYS A 1 193 ? 6.951 -11.240 -16.974 1.00 67.94 193 LYS A O 1
ATOM 1486 N N . ALA A 1 194 ? 9.062 -11.922 -16.682 1.00 63.19 194 ALA A N 1
ATOM 1487 C CA . ALA A 1 194 ? 9.596 -11.171 -17.819 1.00 63.19 194 ALA A CA 1
ATOM 1488 C C . ALA A 1 194 ? 8.890 -11.545 -19.124 1.00 63.19 194 ALA A C 1
ATOM 1490 O O . ALA A 1 194 ? 8.795 -12.725 -19.456 1.00 63.19 194 ALA A O 1
ATOM 1491 N N . GLY A 1 195 ? 8.403 -10.535 -19.853 1.00 59.78 195 GLY A N 1
ATOM 1492 C CA . GLY A 1 195 ? 7.707 -10.717 -21.129 1.00 59.78 195 GLY A CA 1
ATOM 1493 C C . GLY A 1 195 ? 6.308 -11.340 -21.037 1.00 59.78 195 GLY A C 1
ATOM 1494 O O . GLY A 1 195 ? 5.828 -11.847 -22.046 1.00 59.78 195 GLY A O 1
ATOM 1495 N N . GLN A 1 196 ? 5.678 -11.351 -19.858 1.00 64.44 196 GLN A N 1
ATOM 1496 C CA . GLN A 1 196 ? 4.299 -11.814 -19.654 1.00 64.44 196 GLN A CA 1
ATOM 1497 C C . GLN A 1 196 ? 3.366 -10.642 -19.322 1.00 64.44 196 GLN A C 1
ATOM 1499 O O . GLN A 1 196 ? 3.810 -9.574 -18.907 1.00 64.44 196 GLN A O 1
ATOM 1504 N N . VAL A 1 197 ? 2.061 -10.835 -19.499 1.00 68.44 197 VAL A N 1
ATOM 1505 C CA . VAL A 1 197 ? 1.050 -9.821 -19.160 1.00 68.44 197 VAL A CA 1
ATOM 1506 C C . VAL A 1 197 ? 0.748 -9.887 -17.660 1.00 68.44 197 VAL A C 1
ATOM 1508 O O . VAL A 1 197 ? 0.748 -10.973 -17.069 1.00 68.44 197 VAL A O 1
ATOM 1511 N N . ALA A 1 198 ? 0.568 -8.727 -17.031 1.00 72.31 198 ALA A N 1
ATOM 1512 C CA . ALA A 1 198 ? -0.019 -8.629 -15.699 1.00 72.31 198 ALA A CA 1
ATOM 1513 C C . ALA A 1 198 ? -1.504 -8.336 -15.906 1.00 72.31 198 ALA A C 1
ATOM 1515 O O . ALA A 1 198 ? -1.838 -7.454 -16.694 1.00 72.31 198 ALA A O 1
ATOM 1516 N N . TYR A 1 199 ? -2.387 -9.111 -15.285 1.00 76.56 199 TYR A N 1
ATOM 1517 C CA . TYR A 1 199 ? -3.817 -8.893 -15.452 1.00 76.56 199 TYR A CA 1
ATOM 1518 C C . TYR A 1 199 ? -4.243 -7.722 -14.575 1.00 76.56 199 TYR A C 1
ATOM 1520 O O . TYR A 1 199 ? -3.964 -7.732 -13.379 1.00 76.56 199 TYR A O 1
ATOM 1528 N N . ASP A 1 200 ? -4.960 -6.764 -15.163 1.00 76.44 200 ASP A N 1
ATOM 1529 C CA . ASP A 1 200 ? -5.625 -5.703 -14.398 1.00 76.44 200 ASP A CA 1
ATOM 1530 C C . ASP A 1 200 ? -6.706 -6.300 -13.481 1.00 76.44 200 ASP A C 1
ATOM 1532 O O . ASP A 1 200 ? -6.911 -5.829 -12.372 1.00 76.44 200 ASP A O 1
ATOM 1536 N N . GLY A 1 201 ? -7.315 -7.418 -13.902 1.00 78.06 201 GLY A N 1
ATOM 1537 C CA . GLY A 1 201 ? -8.350 -8.149 -13.170 1.00 78.06 201 GLY A CA 1
ATOM 1538 C C . GLY A 1 201 ? -9.737 -7.519 -13.303 1.00 78.06 201 GLY A C 1
ATOM 1539 O O . GLY A 1 201 ? -9.864 -6.343 -13.602 1.00 78.06 201 GLY A O 1
ATOM 1540 N N . ASP A 1 202 ? -10.779 -8.310 -13.039 1.00 78.88 202 ASP A N 1
ATOM 1541 C CA . ASP A 1 202 ? -12.184 -7.876 -13.186 1.00 78.88 202 ASP A CA 1
ATOM 1542 C C . ASP A 1 202 ? -12.790 -7.358 -11.862 1.00 78.88 202 ASP A C 1
ATOM 1544 O O . ASP A 1 202 ? -13.987 -7.093 -11.749 1.00 78.88 202 ASP A O 1
ATOM 1548 N N . GLY A 1 203 ? -11.976 -7.319 -10.803 1.00 84.75 203 GLY A N 1
ATOM 1549 C CA . GLY A 1 203 ? -12.374 -6.894 -9.465 1.00 84.75 203 GLY A CA 1
ATOM 1550 C C . GLY A 1 203 ? -12.049 -5.428 -9.194 1.00 84.75 203 GLY A C 1
ATOM 1551 O O . GLY A 1 203 ? -11.633 -4.690 -10.071 1.00 84.75 203 GLY A O 1
ATOM 1552 N N . LYS A 1 204 ? -12.187 -5.013 -7.929 1.00 90.06 204 LYS A N 1
ATOM 1553 C CA . LYS A 1 204 ? -11.858 -3.645 -7.485 1.00 90.06 204 LYS A CA 1
ATOM 1554 C C . LYS A 1 204 ? -10.360 -3.307 -7.573 1.00 90.06 204 LYS A C 1
ATOM 1556 O O . LYS A 1 204 ? -10.016 -2.134 -7.584 1.00 90.06 204 LYS A O 1
ATOM 1561 N N . ASN A 1 205 ? -9.496 -4.314 -7.507 1.00 93.94 205 ASN A N 1
ATOM 1562 C CA . ASN A 1 205 ? -8.041 -4.188 -7.493 1.00 93.94 205 ASN A CA 1
ATOM 1563 C C . ASN A 1 205 ? -7.452 -5.334 -8.320 1.00 93.94 205 ASN A C 1
ATOM 1565 O O . ASN A 1 205 ? -8.093 -6.387 -8.448 1.00 93.94 205 ASN A O 1
ATOM 1569 N N . SER A 1 206 ? -6.211 -5.180 -8.771 1.00 93.94 206 SER A N 1
ATOM 1570 C CA . SER A 1 206 ? -5.521 -6.232 -9.511 1.00 93.94 206 SER A CA 1
ATOM 1571 C C . SER A 1 206 ? -5.274 -7.489 -8.657 1.00 93.94 206 SER A C 1
ATOM 1573 O O . SER A 1 206 ? -5.148 -7.405 -7.425 1.00 93.94 206 SER A O 1
ATOM 1575 N N . PRO A 1 207 ? -5.115 -8.679 -9.271 1.00 94.56 207 PRO A N 1
ATOM 1576 C CA . PRO A 1 207 ? -4.756 -9.896 -8.546 1.00 94.56 207 PRO A CA 1
ATOM 1577 C C . PRO A 1 207 ? -3.451 -9.756 -7.754 1.00 94.56 207 PRO A C 1
ATOM 1579 O O . PRO A 1 207 ? -3.352 -10.272 -6.636 1.00 94.56 207 PRO A O 1
ATOM 1582 N N . PHE A 1 208 ? -2.455 -9.047 -8.302 1.00 95.69 208 PHE A N 1
ATOM 1583 C CA . PHE A 1 208 ? -1.199 -8.797 -7.597 1.00 95.69 208 PHE A CA 1
ATOM 1584 C C . PHE A 1 208 ? -1.423 -7.911 -6.381 1.00 95.69 208 PHE A C 1
ATOM 1586 O O . PHE A 1 208 ? -0.957 -8.256 -5.296 1.00 95.69 208 PHE A O 1
ATOM 1593 N N . THR A 1 209 ? -2.175 -6.823 -6.526 1.00 97.06 209 THR A N 1
ATOM 1594 C CA . THR A 1 209 ? -2.440 -5.896 -5.426 1.00 97.06 209 THR A CA 1
ATOM 1595 C C . THR A 1 209 ? -3.281 -6.529 -4.327 1.00 97.06 209 THR A C 1
ATOM 1597 O O . THR A 1 209 ? -2.964 -6.360 -3.148 1.00 97.06 209 THR A O 1
ATOM 1600 N N . ILE A 1 210 ? -4.284 -7.341 -4.672 1.00 96.38 210 ILE A N 1
ATOM 1601 C CA . ILE A 1 210 ? -5.055 -8.131 -3.699 1.00 96.38 210 ILE A CA 1
ATOM 1602 C C . ILE A 1 210 ? -4.119 -9.029 -2.880 1.00 96.38 210 ILE A C 1
ATOM 1604 O O . ILE A 1 210 ? -4.167 -9.027 -1.646 1.00 96.38 210 ILE A O 1
ATOM 1608 N N . ALA A 1 211 ? -3.249 -9.783 -3.556 1.00 97.19 211 ALA A N 1
ATOM 1609 C CA . ALA A 1 211 ? -2.301 -10.675 -2.901 1.00 97.19 211 ALA A CA 1
ATOM 1610 C C . ALA A 1 211 ? -1.271 -9.907 -2.058 1.00 97.19 211 ALA A C 1
ATOM 1612 O O . ALA A 1 211 ? -0.997 -10.281 -0.918 1.00 97.19 211 ALA A O 1
ATOM 1613 N N . PHE A 1 212 ? -0.724 -8.818 -2.594 1.00 97.75 212 PHE A N 1
ATOM 1614 C CA . PHE A 1 212 ? 0.245 -7.964 -1.921 1.00 97.75 212 PHE A CA 1
ATOM 1615 C C . PHE A 1 212 ? -0.333 -7.386 -0.627 1.00 97.75 212 PHE A C 1
ATOM 1617 O O . PHE A 1 212 ? 0.229 -7.607 0.444 1.00 97.75 212 PHE A O 1
ATOM 1624 N N . LEU A 1 213 ? -1.507 -6.752 -0.697 1.00 97.12 213 LEU A N 1
ATOM 1625 C CA . LEU A 1 213 ? -2.206 -6.183 0.458 1.00 97.12 213 LEU A CA 1
ATOM 1626 C C . LEU A 1 213 ? -2.539 -7.224 1.529 1.00 97.12 213 LEU A C 1
ATOM 1628 O O . LEU A 1 213 ? -2.413 -6.935 2.720 1.00 97.12 213 LEU A O 1
ATOM 1632 N N . LYS A 1 214 ? -2.957 -8.428 1.119 1.00 95.19 214 LYS A N 1
ATOM 1633 C CA . LYS A 1 214 ? -3.244 -9.536 2.040 1.00 95.19 214 LYS A CA 1
ATOM 1634 C C . LYS A 1 214 ? -2.018 -9.877 2.887 1.00 95.19 214 LYS A C 1
ATOM 1636 O O . LYS A 1 214 ? -2.129 -10.015 4.104 1.00 95.19 214 LYS A O 1
ATOM 1641 N N . HIS A 1 215 ? -0.854 -9.993 2.252 1.00 96.31 215 HIS A N 1
ATOM 1642 C CA . HIS A 1 215 ? 0.346 -10.496 2.916 1.00 96.31 215 HIS A CA 1
ATOM 1643 C C . HIS A 1 215 ? 1.130 -9.411 3.657 1.00 96.31 215 HIS A C 1
ATOM 1645 O O . HIS A 1 215 ? 1.555 -9.669 4.775 1.00 96.31 215 HIS A O 1
ATOM 1651 N N . ILE A 1 216 ? 1.245 -8.178 3.144 1.00 94.44 216 ILE A N 1
ATOM 1652 C CA . ILE A 1 216 ? 1.954 -7.104 3.880 1.00 94.44 216 ILE A CA 1
ATOM 1653 C C . ILE A 1 216 ? 1.287 -6.754 5.216 1.00 94.44 216 ILE A C 1
ATOM 1655 O O . ILE A 1 216 ? 1.961 -6.312 6.139 1.00 94.44 216 ILE A O 1
ATOM 1659 N N . LYS A 1 217 ? -0.032 -6.968 5.328 1.00 90.94 217 LYS A N 1
ATOM 1660 C CA . LYS A 1 217 ? -0.800 -6.734 6.559 1.00 90.94 217 LYS A CA 1
ATOM 1661 C C . LYS A 1 217 ? -0.759 -7.916 7.532 1.00 90.94 217 LYS A C 1
ATOM 1663 O O . LYS A 1 217 ? -1.381 -7.833 8.588 1.00 90.94 217 LYS A O 1
ATOM 1668 N N . THR A 1 218 ? -0.090 -9.017 7.183 1.00 89.25 218 THR A N 1
ATOM 1669 C CA . THR A 1 218 ? -0.017 -10.208 8.037 1.00 89.25 218 THR A CA 1
ATOM 1670 C C . THR A 1 218 ? 0.938 -9.945 9.205 1.00 89.25 218 THR A C 1
ATOM 1672 O O . THR A 1 218 ? 2.125 -9.714 8.960 1.00 89.25 218 THR A O 1
ATOM 1675 N N . PRO A 1 219 ? 0.459 -9.976 10.464 1.00 85.38 219 PRO A N 1
ATOM 1676 C CA . PRO A 1 219 ? 1.326 -9.814 11.625 1.00 85.38 219 PRO A CA 1
ATOM 1677 C C . PRO A 1 219 ? 2.419 -10.884 11.662 1.00 85.38 219 PRO A C 1
ATOM 1679 O O . PRO A 1 219 ? 2.150 -12.044 11.365 1.00 85.38 219 PRO A O 1
ATOM 1682 N N . GLY A 1 220 ? 3.645 -10.482 11.992 1.00 85.50 220 GLY A N 1
ATOM 1683 C CA . GLY A 1 220 ? 4.799 -11.375 12.131 1.00 85.50 220 GLY A CA 1
ATOM 1684 C C . GLY A 1 220 ? 5.368 -11.901 10.817 1.00 85.50 220 GLY A C 1
ATOM 1685 O O . GLY A 1 220 ? 6.373 -12.608 10.840 1.00 85.50 220 GLY A O 1
ATOM 1686 N N . LEU A 1 221 ? 4.776 -11.563 9.664 1.00 91.25 221 LEU A N 1
ATOM 1687 C CA . LEU A 1 221 ? 5.270 -12.067 8.390 1.00 91.25 221 LEU A CA 1
ATOM 1688 C C . LEU A 1 221 ? 6.624 -11.443 8.049 1.00 91.25 221 LEU A C 1
ATOM 1690 O O . LEU A 1 221 ? 6.718 -10.253 7.737 1.00 91.25 221 LEU A O 1
ATOM 1694 N N . ASP A 1 222 ? 7.652 -12.287 8.044 1.00 91.25 222 ASP A N 1
ATOM 1695 C CA . ASP A 1 222 ? 8.967 -11.932 7.528 1.00 91.25 222 ASP A CA 1
ATOM 1696 C C . ASP A 1 222 ? 8.883 -11.625 6.023 1.00 91.25 222 ASP A C 1
ATOM 1698 O O . ASP A 1 222 ? 8.358 -12.419 5.230 1.00 91.25 222 ASP A O 1
ATOM 1702 N N . VAL A 1 223 ? 9.423 -10.478 5.610 1.00 91.44 223 VAL A N 1
ATOM 1703 C CA . VAL A 1 223 ? 9.443 -10.051 4.205 1.00 91.44 223 VAL A CA 1
ATOM 1704 C C . VAL A 1 223 ? 10.177 -11.011 3.271 1.00 91.44 223 VAL A C 1
ATOM 1706 O O . VAL A 1 223 ? 9.866 -11.028 2.083 1.00 91.44 223 VAL A O 1
ATOM 1709 N N . ASN A 1 224 ? 11.063 -11.874 3.770 1.00 90.88 224 ASN A N 1
ATOM 1710 C CA . ASN A 1 224 ? 11.671 -12.942 2.972 1.00 90.88 224 ASN A CA 1
ATOM 1711 C C . ASN A 1 224 ? 10.629 -13.950 2.451 1.00 90.88 224 ASN A C 1
ATOM 1713 O O . ASN A 1 224 ? 10.810 -14.557 1.395 1.00 90.88 224 ASN A O 1
ATOM 1717 N N . LEU A 1 225 ? 9.506 -14.114 3.158 1.00 94.56 225 LEU A N 1
ATOM 1718 C CA . LEU A 1 225 ? 8.404 -14.992 2.753 1.00 94.56 225 LEU A CA 1
ATOM 1719 C C . LEU A 1 225 ? 7.360 -14.278 1.884 1.00 94.56 225 LEU A C 1
ATOM 1721 O O . LEU A 1 225 ? 6.571 -14.941 1.201 1.00 94.56 225 LEU A O 1
ATOM 1725 N N . LEU A 1 226 ? 7.368 -12.942 1.862 1.00 95.00 226 LEU A N 1
ATOM 1726 C CA . LEU A 1 226 ? 6.386 -12.133 1.141 1.00 95.00 226 LEU A CA 1
ATOM 1727 C C . LEU A 1 226 ? 6.304 -12.490 -0.357 1.00 95.00 226 LEU A C 1
ATOM 1729 O O . LEU A 1 226 ? 5.189 -12.730 -0.827 1.00 95.00 226 LEU A O 1
ATOM 1733 N N . PRO A 1 227 ? 7.413 -12.627 -1.120 1.00 95.00 227 PRO A N 1
ATOM 1734 C CA . PRO A 1 227 ? 7.333 -12.955 -2.544 1.00 95.00 227 PRO A CA 1
ATOM 1735 C C . PRO A 1 227 ? 6.668 -14.299 -2.822 1.00 95.00 227 PRO A C 1
ATOM 1737 O O . PRO A 1 227 ? 5.850 -14.412 -3.736 1.00 95.00 227 PRO A O 1
ATOM 1740 N N . LYS A 1 228 ? 6.996 -15.318 -2.019 1.00 95.56 228 LYS A N 1
ATOM 1741 C CA . LYS A 1 228 ? 6.422 -16.661 -2.142 1.00 95.56 228 LYS A CA 1
ATOM 1742 C C . LYS A 1 228 ? 4.920 -16.629 -1.872 1.00 95.56 228 LYS A C 1
ATOM 1744 O O . LYS A 1 228 ? 4.147 -17.174 -2.658 1.00 95.56 228 LYS A O 1
ATOM 1749 N N . ASN A 1 229 ? 4.509 -15.959 -0.800 1.00 97.06 229 ASN A N 1
ATOM 1750 C CA . ASN A 1 229 ? 3.109 -15.876 -0.399 1.00 97.06 229 ASN A CA 1
ATOM 1751 C C . ASN A 1 229 ? 2.268 -15.097 -1.419 1.00 97.06 229 ASN A C 1
ATOM 1753 O O . ASN A 1 229 ? 1.209 -15.575 -1.834 1.00 97.06 229 ASN A O 1
ATOM 1757 N N . VAL A 1 230 ? 2.775 -13.954 -1.896 1.00 97.00 230 VAL A N 1
ATOM 1758 C CA . VAL A 1 230 ? 2.135 -13.174 -2.966 1.00 97.00 230 VAL A CA 1
ATOM 1759 C C . VAL A 1 230 ? 2.017 -14.006 -4.237 1.00 97.00 230 VAL A C 1
ATOM 1761 O O . VAL A 1 230 ? 0.927 -14.110 -4.793 1.00 97.00 230 VAL A O 1
ATOM 1764 N N . LYS A 1 231 ? 3.096 -14.671 -4.667 1.00 95.25 231 LYS A N 1
ATOM 1765 C CA . LYS A 1 231 ? 3.074 -15.534 -5.853 1.00 95.25 231 LYS A CA 1
ATOM 1766 C C . LYS A 1 231 ? 2.017 -16.633 -5.754 1.00 95.25 231 LYS A C 1
ATOM 1768 O O . LYS A 1 231 ? 1.270 -16.820 -6.709 1.00 95.25 231 LYS A O 1
ATOM 1773 N N . ASN A 1 232 ? 1.936 -17.331 -4.622 1.00 96.75 232 ASN A N 1
ATOM 1774 C CA . ASN A 1 232 ? 0.962 -18.404 -4.425 1.00 96.75 232 ASN A CA 1
ATOM 1775 C C . ASN A 1 232 ? -0.480 -17.891 -4.518 1.00 96.75 232 ASN A C 1
ATOM 1777 O O . ASN A 1 232 ? -1.293 -18.486 -5.216 1.00 96.75 232 ASN A O 1
ATOM 1781 N N . THR A 1 233 ? -0.784 -16.758 -3.878 1.00 96.44 233 THR A N 1
ATOM 1782 C CA . THR A 1 233 ? -2.126 -16.163 -3.948 1.00 96.44 233 THR A CA 1
ATOM 1783 C C . THR A 1 233 ? -2.460 -15.653 -5.350 1.00 96.44 233 THR A C 1
ATOM 1785 O O . THR A 1 233 ? -3.584 -15.835 -5.798 1.00 96.44 233 THR A O 1
ATOM 1788 N N . VAL A 1 234 ? -1.511 -15.071 -6.090 1.00 94.56 234 VAL A N 1
ATOM 1789 C CA . VAL A 1 234 ? -1.772 -14.654 -7.481 1.00 94.56 234 VAL A CA 1
ATOM 1790 C C . VAL A 1 234 ? -2.010 -15.858 -8.394 1.00 94.56 234 VAL A C 1
ATOM 1792 O O . VAL A 1 234 ? -2.914 -15.818 -9.225 1.00 94.56 234 VAL A O 1
ATOM 1795 N N . LEU A 1 235 ? -1.242 -16.940 -8.236 1.00 93.50 235 LEU A N 1
ATOM 1796 C CA . LEU A 1 235 ? -1.468 -18.176 -8.991 1.00 93.50 235 LEU A CA 1
ATOM 1797 C C . LEU A 1 235 ? -2.873 -18.732 -8.735 1.00 93.50 235 LEU A C 1
ATOM 1799 O O . LEU A 1 235 ? -3.541 -19.133 -9.682 1.00 93.50 235 LEU A O 1
ATOM 1803 N N . GLU A 1 236 ? -3.333 -18.709 -7.486 1.00 94.50 236 GLU A N 1
ATOM 1804 C CA . GLU A 1 236 ? -4.688 -19.122 -7.110 1.00 94.50 236 GLU A CA 1
ATOM 1805 C C . GLU A 1 236 ? -5.755 -18.215 -7.745 1.00 94.50 236 GLU A C 1
ATOM 1807 O O . GLU A 1 236 ? -6.610 -18.697 -8.483 1.00 94.50 236 GLU A O 1
ATOM 1812 N N . LEU A 1 237 ? -5.656 -16.893 -7.551 1.00 91.50 237 LEU A N 1
ATOM 1813 C CA . LEU A 1 237 ? -6.627 -15.918 -8.071 1.00 91.50 237 LEU A CA 1
ATOM 1814 C C . LEU A 1 237 ? -6.728 -15.914 -9.600 1.00 91.50 237 LEU A C 1
ATOM 1816 O O . LEU A 1 237 ? -7.767 -15.567 -10.153 1.00 91.50 237 LEU A O 1
ATOM 1820 N N . THR A 1 238 ? -5.648 -16.280 -10.290 1.00 91.00 238 THR A N 1
ATOM 1821 C CA . THR A 1 238 ? -5.577 -16.242 -11.757 1.00 91.00 238 THR A CA 1
ATOM 1822 C C . THR A 1 238 ? -5.645 -17.621 -12.405 1.00 91.00 238 THR A C 1
ATOM 1824 O O . THR A 1 238 ? -5.456 -17.724 -13.618 1.00 91.00 238 THR A O 1
ATOM 1827 N N . ASN A 1 239 ? -5.907 -18.689 -11.641 1.00 91.31 239 ASN A N 1
ATOM 1828 C CA . ASN A 1 239 ? -5.880 -20.074 -12.130 1.00 91.31 239 ASN A CA 1
ATOM 1829 C C . ASN A 1 239 ? -4.576 -20.407 -12.887 1.00 91.31 239 ASN A C 1
ATOM 1831 O O . ASN A 1 239 ? -4.584 -20.994 -13.969 1.00 91.31 239 ASN A O 1
ATOM 1835 N N . GLY A 1 240 ? -3.441 -19.952 -12.352 1.00 89.19 240 GLY A N 1
ATOM 1836 C CA . GLY A 1 240 ? -2.105 -20.163 -12.909 1.00 89.19 240 GLY A CA 1
ATOM 1837 C C . GLY A 1 240 ? -1.726 -19.260 -14.087 1.00 89.19 240 GLY A C 1
ATOM 1838 O O . GLY A 1 240 ? -0.597 -19.356 -14.571 1.00 89.19 240 GLY A O 1
ATOM 1839 N N . LYS A 1 241 ? -2.615 -18.368 -14.548 1.00 87.06 241 LYS A N 1
ATOM 1840 C CA . LYS A 1 241 ? -2.365 -17.500 -15.714 1.00 87.06 241 LYS A CA 1
ATOM 1841 C C . LYS A 1 241 ? -1.335 -16.402 -15.451 1.00 87.06 241 LYS A C 1
ATOM 1843 O O . LYS A 1 241 ? -0.696 -15.936 -16.392 1.00 87.06 241 LYS A O 1
ATOM 1848 N N . GLN A 1 242 ? -1.163 -15.988 -14.197 1.00 87.56 242 GLN A N 1
ATOM 1849 C CA . GLN A 1 242 ? -0.188 -14.982 -13.789 1.00 87.56 242 GLN A CA 1
ATOM 1850 C C . GLN A 1 242 ? 0.739 -15.544 -12.718 1.00 87.56 242 GLN A C 1
ATOM 1852 O O . GLN A 1 242 ? 0.308 -16.141 -11.737 1.00 87.56 242 GLN A O 1
ATOM 1857 N N . SER A 1 243 ? 2.039 -15.312 -12.885 1.00 89.12 243 SER A N 1
ATOM 1858 C CA . SER A 1 243 ? 3.051 -15.705 -11.908 1.00 89.12 243 SER A CA 1
ATOM 1859 C C . SER A 1 243 ? 3.939 -14.506 -11.595 1.00 89.12 243 SER A C 1
ATOM 1861 O O . SER A 1 243 ? 4.803 -14.183 -12.413 1.00 89.12 243 SER A O 1
ATOM 1863 N N . PRO A 1 244 ? 3.810 -13.899 -10.407 1.00 91.62 244 PRO A N 1
ATOM 1864 C CA . PRO A 1 244 ? 4.741 -12.889 -9.929 1.00 91.62 244 PRO A CA 1
ATOM 1865 C C . PRO A 1 244 ? 6.188 -13.391 -9.895 1.00 91.62 244 PRO A C 1
ATOM 1867 O O . PRO A 1 244 ? 6.452 -14.594 -9.752 1.00 91.62 244 PRO A O 1
ATOM 1870 N N . GLY A 1 245 ? 7.121 -12.452 -10.027 1.00 88.62 245 GLY A N 1
ATOM 1871 C CA . GLY A 1 245 ? 8.559 -12.673 -9.875 1.00 88.62 245 GLY A CA 1
ATOM 1872 C C . GLY A 1 245 ? 9.151 -11.685 -8.877 1.00 88.62 245 GLY A C 1
ATOM 1873 O O . GLY A 1 245 ? 8.582 -10.617 -8.663 1.00 88.62 245 GLY A O 1
ATOM 1874 N N . ALA A 1 246 ? 10.286 -12.028 -8.272 1.00 89.94 246 ALA A N 1
ATOM 1875 C CA . ALA A 1 246 ? 10.976 -11.139 -7.348 1.00 89.94 246 ALA A CA 1
ATOM 1876 C C . ALA A 1 246 ? 12.498 -11.311 -7.409 1.00 89.94 246 ALA A C 1
ATOM 1878 O O . ALA A 1 246 ? 12.979 -12.394 -7.743 1.00 89.94 246 ALA A O 1
ATOM 1879 N N . TYR A 1 247 ? 13.214 -10.248 -7.055 1.00 87.94 247 TYR A N 1
ATOM 1880 C CA . TYR A 1 247 ? 14.660 -10.210 -6.833 1.00 87.94 247 TYR A CA 1
ATOM 1881 C C . TYR A 1 247 ? 14.891 -9.698 -5.417 1.00 87.94 247 TYR A C 1
ATOM 1883 O O . TYR A 1 247 ? 14.264 -8.718 -5.015 1.00 87.94 247 TYR A O 1
ATOM 1891 N N . THR A 1 248 ? 15.731 -10.382 -4.651 1.00 85.19 248 THR A N 1
ATOM 1892 C CA . THR A 1 248 ? 15.935 -10.098 -3.231 1.00 85.19 248 THR A CA 1
ATOM 1893 C C . THR A 1 248 ? 17.416 -10.085 -2.916 1.00 85.19 248 THR A C 1
ATOM 1895 O O . THR A 1 248 ? 18.125 -11.019 -3.267 1.00 85.19 248 THR A O 1
ATOM 1898 N N . GLU A 1 249 ? 17.843 -9.044 -2.216 1.00 86.12 249 GLU A N 1
ATOM 1899 C CA . GLU A 1 249 ? 19.152 -8.939 -1.564 1.00 86.12 249 GLU A CA 1
ATOM 1900 C C . GLU A 1 249 ? 18.958 -8.637 -0.067 1.00 86.12 249 GLU A C 1
ATOM 1902 O O . GLU A 1 249 ? 19.788 -8.000 0.587 1.00 86.12 249 GLU A O 1
ATOM 1907 N N . ILE A 1 250 ? 17.804 -9.034 0.483 1.00 83.69 250 ILE A N 1
ATOM 1908 C CA . ILE A 1 250 ? 17.501 -8.923 1.908 1.00 83.69 250 ILE A CA 1
ATOM 1909 C C . ILE A 1 250 ? 18.416 -9.878 2.676 1.00 83.69 250 ILE A C 1
ATOM 1911 O O . ILE A 1 250 ? 18.440 -11.079 2.419 1.00 83.69 250 ILE A O 1
ATOM 1915 N N . THR A 1 251 ? 19.133 -9.349 3.663 1.00 77.19 251 THR A N 1
ATOM 1916 C CA . THR A 1 251 ? 20.003 -10.137 4.552 1.00 77.19 251 THR A CA 1
ATOM 1917 C C . THR A 1 251 ? 19.513 -10.161 5.997 1.00 77.19 251 THR A C 1
ATOM 1919 O O . THR A 1 251 ? 19.967 -10.982 6.789 1.00 77.19 251 THR A O 1
ATOM 1922 N N . GLN A 1 252 ? 18.580 -9.275 6.353 1.00 80.56 252 GLN A N 1
ATOM 1923 C CA . GLN A 1 252 ? 18.036 -9.134 7.702 1.00 80.56 252 GLN A CA 1
ATOM 1924 C C . GLN A 1 252 ? 16.534 -9.412 7.708 1.00 80.56 252 GLN A C 1
ATOM 1926 O O . GLN A 1 252 ? 15.832 -9.106 6.746 1.00 80.56 252 GLN A O 1
ATOM 1931 N N . SER A 1 253 ? 16.033 -9.969 8.809 1.00 84.00 253 SER A N 1
ATOM 1932 C CA . SER A 1 253 ? 14.592 -10.128 9.009 1.00 84.00 253 SER A CA 1
ATOM 1933 C C . SER A 1 253 ? 13.933 -8.759 9.185 1.00 84.00 253 SER A C 1
ATOM 1935 O O . SER A 1 253 ? 14.430 -7.900 9.918 1.00 84.00 253 SER A O 1
ATOM 1937 N N . PHE A 1 254 ? 12.803 -8.560 8.514 1.00 86.38 254 PHE A N 1
ATOM 1938 C CA . PHE A 1 254 ? 11.962 -7.380 8.667 1.00 86.38 254 PHE A CA 1
ATOM 1939 C C . PHE A 1 254 ? 10.491 -7.787 8.561 1.00 86.38 254 PHE A C 1
ATOM 1941 O O . PHE A 1 254 ? 10.127 -8.666 7.782 1.00 86.38 254 PHE A O 1
ATOM 1948 N N . THR A 1 255 ? 9.634 -7.133 9.339 1.00 88.56 255 THR A N 1
ATOM 1949 C CA . THR A 1 255 ? 8.185 -7.359 9.336 1.00 88.56 255 THR A CA 1
ATOM 1950 C C . THR A 1 255 ? 7.478 -6.016 9.224 1.00 88.56 255 THR A C 1
ATOM 1952 O O . THR A 1 255 ? 7.724 -5.132 10.048 1.00 88.56 255 THR A O 1
ATOM 1955 N N . PHE A 1 256 ? 6.573 -5.861 8.255 1.00 88.31 256 PHE A N 1
ATOM 1956 C CA . PHE A 1 256 ? 5.770 -4.637 8.121 1.00 88.31 256 PHE A CA 1
ATOM 1957 C C . PHE A 1 256 ? 4.820 -4.443 9.299 1.00 88.31 256 PHE A C 1
ATOM 1959 O O . PHE A 1 256 ? 4.706 -3.348 9.847 1.00 88.31 256 PHE A O 1
ATOM 1966 N N . VAL A 1 257 ? 4.166 -5.532 9.697 1.00 86.06 257 VAL A N 1
ATOM 1967 C CA . VAL A 1 257 ? 3.315 -5.592 10.875 1.00 86.06 257 VAL A CA 1
ATOM 1968 C C . VAL A 1 257 ? 3.977 -6.555 11.845 1.00 86.06 257 VAL A C 1
ATOM 1970 O O . VAL A 1 257 ? 3.963 -7.758 11.598 1.00 86.06 257 VAL A O 1
ATOM 1973 N N . PRO A 1 258 ? 4.600 -6.076 12.924 1.00 79.31 258 PRO A N 1
ATOM 1974 C CA . PRO A 1 258 ? 5.197 -6.983 13.885 1.00 79.31 258 PRO A CA 1
ATOM 1975 C C . PRO A 1 258 ? 4.115 -7.687 14.715 1.00 79.31 258 PRO A C 1
ATOM 1977 O O . PRO A 1 258 ? 3.040 -7.133 14.955 1.00 79.31 258 PRO A O 1
ATOM 1980 N N . GLU A 1 259 ? 4.409 -8.899 15.179 1.00 78.56 259 GLU A N 1
ATOM 1981 C CA . GLU A 1 259 ? 3.544 -9.606 16.127 1.00 78.56 259 GLU A CA 1
ATOM 1982 C C . GLU A 1 259 ? 3.456 -8.867 17.468 1.00 78.56 259 GLU A C 1
ATOM 1984 O O . GLU A 1 259 ? 4.416 -8.224 17.918 1.00 78.56 259 GLU A O 1
ATOM 1989 N N . MET A 1 260 ? 2.281 -8.951 18.100 1.00 74.31 260 MET A N 1
ATOM 1990 C CA . MET A 1 260 ? 2.092 -8.471 19.467 1.00 74.31 260 MET A CA 1
ATOM 1991 C C . MET A 1 260 ? 2.913 -9.348 20.402 1.00 74.31 260 MET A C 1
ATOM 1993 O O . MET A 1 260 ? 2.812 -10.569 20.358 1.00 74.31 260 MET A O 1
ATOM 1997 N N . THR A 1 261 ? 3.700 -8.723 21.268 1.00 79.06 261 THR A N 1
ATOM 1998 C CA . THR A 1 261 ? 4.329 -9.440 22.380 1.00 79.06 261 THR A CA 1
ATOM 1999 C C . THR A 1 261 ? 3.268 -9.862 23.397 1.00 79.06 261 THR A C 1
ATOM 2001 O O . THR A 1 261 ? 2.223 -9.216 23.506 1.00 79.06 261 THR A O 1
ATOM 2004 N N . ASP A 1 262 ? 3.550 -10.887 24.203 1.00 79.00 262 ASP A N 1
ATOM 2005 C CA . ASP A 1 262 ? 2.632 -11.339 25.260 1.00 79.00 262 ASP A CA 1
ATOM 2006 C C . ASP A 1 262 ? 2.227 -10.195 26.197 1.00 79.00 262 ASP A C 1
ATOM 2008 O O . ASP A 1 262 ? 1.054 -10.026 26.519 1.00 79.00 262 ASP A O 1
ATOM 2012 N N . LYS A 1 263 ? 3.183 -9.333 26.563 1.00 79.38 263 LYS A N 1
ATOM 2013 C CA . LYS A 1 263 ? 2.930 -8.158 27.405 1.00 79.38 263 LYS A CA 1
ATOM 2014 C C . LYS A 1 263 ? 1.956 -7.176 26.751 1.00 79.38 263 LYS A C 1
ATOM 2016 O O . LYS A 1 263 ? 1.027 -6.689 27.394 1.00 79.38 263 LYS A O 1
ATOM 2021 N N . GLU A 1 264 ? 2.170 -6.875 25.476 1.00 75.75 264 GLU A N 1
ATOM 2022 C CA . GLU A 1 264 ? 1.293 -5.994 24.704 1.00 75.75 264 GLU A CA 1
ATOM 2023 C C . GLU A 1 264 ? -0.109 -6.597 24.538 1.00 75.75 264 GLU A C 1
ATOM 2025 O O . GLU A 1 264 ? -1.113 -5.886 24.623 1.00 75.75 264 GLU A O 1
ATOM 2030 N N . PHE A 1 265 ? -0.187 -7.914 24.346 1.00 75.69 265 PHE A N 1
ATOM 2031 C CA . PHE A 1 265 ? -1.445 -8.645 24.288 1.00 75.69 265 PHE A CA 1
ATOM 2032 C C . PHE A 1 265 ? -2.181 -8.617 25.633 1.00 75.69 265 PHE A C 1
ATOM 2034 O O . PHE A 1 265 ? -3.375 -8.319 25.676 1.00 75.69 265 PHE A O 1
ATOM 2041 N N . GLU A 1 266 ? -1.484 -8.822 26.750 1.00 77.69 266 GLU A N 1
ATOM 2042 C CA . GLU A 1 266 ? -2.064 -8.692 28.087 1.00 77.69 266 GLU A CA 1
ATOM 2043 C C . GLU A 1 266 ? -2.614 -7.285 28.356 1.00 77.69 266 GLU A C 1
ATOM 2045 O O . GLU A 1 266 ? -3.733 -7.141 28.861 1.00 77.69 266 GLU A O 1
ATOM 2050 N N . GLU A 1 267 ? -1.850 -6.239 28.027 1.00 78.94 267 GLU A N 1
ATOM 2051 C CA . GLU A 1 267 ? -2.287 -4.844 28.159 1.00 78.94 267 GLU A CA 1
ATOM 2052 C C . GLU A 1 267 ? -3.527 -4.564 27.302 1.00 78.94 267 GLU A C 1
ATOM 2054 O O . GLU A 1 267 ? -4.498 -3.964 27.779 1.00 78.94 267 GLU A O 1
ATOM 2059 N N . TYR A 1 268 ? -3.539 -5.065 26.066 1.00 74.00 268 TYR A N 1
ATOM 2060 C CA . TYR A 1 268 ? -4.687 -4.977 25.175 1.00 74.00 268 TYR A CA 1
ATOM 2061 C C . TYR A 1 268 ? -5.934 -5.640 25.781 1.00 74.00 268 TYR A C 1
ATOM 2063 O O . TYR A 1 268 ? -6.999 -5.017 25.845 1.00 74.00 268 TYR A O 1
ATOM 2071 N N . ILE A 1 269 ? -5.812 -6.870 26.289 1.00 75.31 269 ILE A N 1
ATOM 2072 C CA . ILE A 1 269 ? -6.922 -7.592 26.924 1.00 75.31 269 ILE A CA 1
ATOM 2073 C C . ILE A 1 269 ? -7.428 -6.851 28.168 1.00 75.31 269 ILE A C 1
ATOM 2075 O O . ILE A 1 269 ? -8.643 -6.730 28.353 1.00 75.31 269 ILE A O 1
ATOM 2079 N N . LYS A 1 270 ? -6.534 -6.305 29.005 1.00 77.38 270 LYS A N 1
ATOM 2080 C CA . LYS A 1 270 ? -6.915 -5.477 30.166 1.00 77.38 270 LYS A CA 1
ATOM 2081 C C . LYS A 1 270 ? -7.735 -4.259 29.734 1.00 77.38 270 LYS A C 1
ATOM 2083 O O . LYS A 1 270 ? -8.784 -3.990 30.323 1.00 77.38 270 LYS A O 1
ATOM 2088 N N . GLN A 1 271 ? -7.321 -3.572 28.668 1.00 73.75 271 GLN A N 1
ATOM 2089 C CA . GLN A 1 271 ? -8.054 -2.426 28.130 1.00 73.75 271 GLN A CA 1
ATOM 2090 C C . GLN A 1 271 ? -9.445 -2.818 27.605 1.00 73.75 271 GLN A C 1
ATOM 2092 O O . GLN A 1 271 ? -10.426 -2.129 27.896 1.00 73.75 271 GLN A O 1
ATOM 2097 N N . GLN A 1 272 ? -9.557 -3.926 26.861 1.00 74.06 272 GLN A N 1
ATOM 2098 C CA . GLN A 1 272 ? -10.854 -4.391 26.351 1.00 74.06 272 GLN A CA 1
ATOM 2099 C C . GLN A 1 272 ? -11.804 -4.795 27.476 1.00 74.06 272 GLN A C 1
ATOM 2101 O O . GLN A 1 272 ? -12.988 -4.465 27.416 1.00 74.06 272 GLN A O 1
ATOM 2106 N N . LYS A 1 273 ? -11.295 -5.454 28.526 1.00 76.12 273 LYS A N 1
ATOM 2107 C CA . LYS A 1 273 ? -12.088 -5.759 29.724 1.00 76.12 273 LYS A CA 1
ATOM 2108 C C . LYS A 1 273 ? -12.636 -4.482 30.361 1.00 76.12 273 LYS A C 1
ATOM 2110 O O . LYS A 1 273 ? -13.823 -4.432 30.653 1.00 76.12 273 LYS A O 1
ATOM 2115 N N . GLY A 1 274 ? -11.817 -3.435 30.493 1.00 77.88 274 GLY A N 1
ATOM 2116 C CA . GLY A 1 274 ? -12.265 -2.131 30.999 1.00 77.88 274 GLY A CA 1
ATOM 2117 C C . GLY A 1 274 ? -13.406 -1.523 30.173 1.00 77.88 274 GLY A C 1
ATOM 2118 O O . GLY A 1 274 ? -14.438 -1.149 30.730 1.00 77.88 274 GLY A O 1
ATOM 2119 N N . LYS A 1 275 ? -13.268 -1.499 28.839 1.00 77.31 275 LYS A N 1
ATOM 2120 C CA . LYS A 1 275 ? -14.320 -1.006 27.928 1.00 77.31 275 LYS A CA 1
ATOM 2121 C C . LYS A 1 275 ? -15.604 -1.835 28.009 1.00 77.31 275 LYS A C 1
ATOM 2123 O O . LYS A 1 275 ? -16.699 -1.275 27.975 1.00 77.31 275 LYS A O 1
ATOM 2128 N N . LEU A 1 276 ? -15.484 -3.162 28.109 1.00 75.69 276 LEU A N 1
ATOM 2129 C CA . LEU A 1 276 ? -16.634 -4.052 28.260 1.00 75.69 276 LEU A CA 1
ATOM 2130 C C . LEU A 1 276 ? -17.392 -3.748 29.554 1.00 75.69 276 LEU A C 1
ATOM 2132 O O . LEU A 1 276 ? -18.615 -3.630 29.523 1.00 75.69 276 LEU A O 1
ATOM 2136 N N . THR A 1 277 ? -16.673 -3.561 30.661 1.00 80.31 277 THR A N 1
ATOM 2137 C CA . THR A 1 277 ? -17.264 -3.173 31.946 1.00 80.31 277 THR A CA 1
ATOM 2138 C C . THR A 1 277 ? -17.994 -1.832 31.838 1.00 80.31 277 THR A C 1
ATOM 2140 O O . THR A 1 277 ? -19.133 -1.718 32.284 1.00 80.31 277 THR A O 1
ATOM 2143 N N . GLU A 1 278 ? -17.397 -0.827 31.192 1.00 81.25 278 GLU A N 1
ATOM 2144 C CA . GLU A 1 278 ? -18.035 0.484 30.995 1.00 81.25 278 GLU A CA 1
ATOM 2145 C C . GLU A 1 278 ? -19.331 0.379 30.168 1.00 81.25 278 GLU A C 1
ATOM 2147 O O . GLU A 1 278 ? -20.355 0.973 30.516 1.00 81.25 278 GLU A O 1
ATOM 2152 N N . LEU A 1 279 ? -19.322 -0.424 29.098 1.00 78.31 279 LEU A N 1
ATOM 2153 C CA . LEU A 1 279 ? -20.514 -0.689 28.287 1.00 78.31 279 LEU A CA 1
ATOM 2154 C C . LEU A 1 279 ? -21.608 -1.400 29.090 1.00 78.31 279 LEU A C 1
ATOM 2156 O O . LEU A 1 279 ? -22.782 -1.047 28.971 1.00 78.31 279 LEU A O 1
ATOM 2160 N N . GLN A 1 280 ? -21.239 -2.371 29.926 1.00 79.94 280 GLN A N 1
ATOM 2161 C CA . GLN A 1 280 ? -22.178 -3.070 30.804 1.00 79.94 280 GLN A CA 1
ATOM 2162 C C . GLN A 1 280 ? -22.810 -2.123 31.833 1.00 79.94 280 GLN A C 1
ATOM 2164 O O . GLN A 1 280 ? -24.017 -2.199 32.069 1.00 79.94 280 GLN A O 1
ATOM 2169 N N . ILE A 1 281 ? -22.033 -1.190 32.396 1.00 85.25 281 ILE A N 1
ATOM 2170 C CA . ILE A 1 281 ? -22.540 -0.158 33.313 1.00 85.25 281 ILE A CA 1
ATOM 2171 C C . ILE A 1 281 ? -23.554 0.740 32.597 1.00 85.25 281 ILE A C 1
ATOM 2173 O O . ILE A 1 281 ? -24.686 0.866 33.066 1.00 85.25 281 ILE A O 1
ATOM 2177 N N . LYS A 1 282 ? -23.209 1.280 31.419 1.00 80.25 282 LYS A N 1
ATOM 2178 C CA . LYS A 1 282 ? -24.130 2.117 30.624 1.00 80.25 282 LYS A CA 1
ATOM 2179 C C . LYS A 1 282 ? -25.428 1.382 30.285 1.00 80.25 282 LYS A C 1
ATOM 2181 O O . LYS A 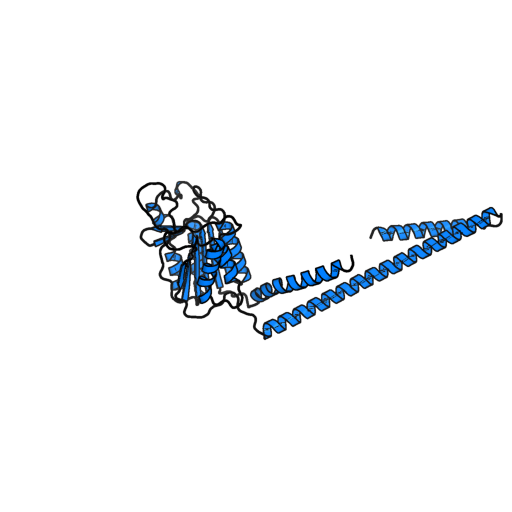1 282 ? -26.511 1.957 30.363 1.00 80.25 282 LYS A O 1
ATOM 2186 N N . GLN A 1 283 ? -25.353 0.092 29.957 1.00 78.19 283 GLN A N 1
ATOM 2187 C CA . GLN A 1 283 ? -26.548 -0.724 29.715 1.00 78.19 283 GLN A CA 1
ATOM 2188 C C . GLN A 1 283 ? -27.413 -0.889 30.965 1.00 78.19 283 GLN A C 1
ATOM 2190 O O . GLN A 1 283 ? -28.640 -0.799 30.880 1.00 78.19 283 GLN A O 1
ATOM 2195 N N . ALA A 1 284 ? -26.798 -1.120 32.126 1.00 82.88 284 ALA A N 1
ATOM 2196 C CA . ALA A 1 284 ? -27.521 -1.208 33.387 1.00 82.88 284 ALA A CA 1
ATOM 2197 C C . ALA A 1 284 ? -28.210 0.122 33.735 1.00 82.88 284 ALA A C 1
ATOM 2199 O O . ALA A 1 284 ? -29.350 0.114 34.200 1.00 82.88 284 ALA A O 1
ATOM 2200 N N . GLU A 1 285 ? -27.563 1.258 33.471 1.00 88.12 285 GLU A N 1
ATOM 2201 C CA . GLU A 1 285 ? -28.140 2.593 33.659 1.00 88.12 285 GLU A CA 1
ATOM 2202 C C . GLU A 1 285 ? -29.333 2.852 32.737 1.00 88.12 285 GLU A C 1
ATOM 2204 O O . GLU A 1 285 ? -30.388 3.273 33.216 1.00 88.12 285 GLU A O 1
ATOM 2209 N N . ILE A 1 286 ? -29.207 2.542 31.442 1.00 84.31 286 ILE A N 1
ATOM 2210 C CA . ILE A 1 286 ? -30.308 2.655 30.473 1.00 84.31 286 ILE A CA 1
ATOM 2211 C C . ILE A 1 286 ? -31.494 1.800 30.926 1.00 84.31 286 ILE A C 1
ATOM 2213 O O . ILE A 1 286 ? -32.618 2.289 31.004 1.00 84.31 286 ILE A O 1
ATOM 2217 N N . LYS A 1 287 ? -31.245 0.545 31.315 1.00 84.00 287 LYS A N 1
ATOM 2218 C CA . LYS A 1 287 ? -32.295 -0.360 31.798 1.00 84.00 287 LYS A CA 1
ATOM 2219 C C . LYS A 1 287 ? -32.959 0.154 33.079 1.00 84.00 287 LYS A C 1
ATOM 2221 O O . LYS A 1 287 ? -34.164 0.003 33.250 1.00 84.00 287 LYS A O 1
ATOM 2226 N N . ARG A 1 288 ? -32.195 0.769 33.988 1.00 88.00 288 ARG A N 1
ATOM 2227 C CA . ARG A 1 288 ? -32.742 1.398 35.202 1.00 88.00 288 ARG A CA 1
ATOM 2228 C C . ARG A 1 288 ? -33.635 2.592 34.871 1.00 88.00 288 ARG A C 1
ATOM 2230 O O . ARG A 1 288 ? -34.670 2.728 35.515 1.00 88.00 288 ARG A O 1
ATOM 2237 N N . LYS A 1 289 ? -33.255 3.434 33.903 1.00 84.94 289 LYS A N 1
ATOM 2238 C CA . LYS A 1 289 ? -34.093 4.554 33.439 1.00 84.94 289 LYS A CA 1
ATOM 2239 C C . LYS A 1 289 ? -35.395 4.050 32.822 1.00 84.94 289 LYS A C 1
ATOM 2241 O O . LYS A 1 289 ? -36.452 4.427 33.308 1.00 84.94 289 LYS A O 1
ATOM 2246 N N . GLN A 1 290 ? -35.309 3.090 31.901 1.00 82.50 290 GLN A N 1
ATOM 2247 C CA . GLN A 1 290 ? -36.483 2.462 31.284 1.00 82.50 290 GLN A CA 1
ATOM 2248 C C . GLN A 1 290 ? -37.421 1.842 32.324 1.00 82.50 290 GLN A C 1
ATOM 2250 O O . GLN A 1 290 ? -38.614 2.101 32.312 1.00 82.50 290 GLN A O 1
ATOM 2255 N N . ASN A 1 291 ? -36.889 1.094 33.297 1.00 87.81 291 ASN A N 1
ATOM 2256 C CA . ASN A 1 291 ? -37.716 0.522 34.363 1.00 87.81 291 ASN A CA 1
ATOM 2257 C C . ASN A 1 291 ? -38.414 1.597 35.220 1.00 87.81 291 ASN A C 1
ATOM 2259 O O . ASN A 1 291 ? -39.511 1.353 35.719 1.00 87.81 291 ASN A O 1
ATOM 2263 N N . LYS A 1 292 ? -37.775 2.756 35.446 1.00 89.69 292 LYS A N 1
ATOM 2264 C CA . LYS A 1 292 ? -38.391 3.876 36.175 1.00 89.69 292 LYS A CA 1
ATOM 2265 C C . LYS A 1 292 ? -39.506 4.519 35.353 1.00 89.69 292 LYS A C 1
ATOM 2267 O O . LYS A 1 292 ? -40.581 4.731 35.902 1.00 89.69 292 LYS A O 1
ATOM 2272 N N . GLU A 1 293 ? -39.265 4.765 34.068 1.00 88.25 293 GLU A N 1
ATOM 2273 C CA . GLU A 1 293 ? -40.258 5.297 33.125 1.00 88.25 293 GLU A CA 1
ATOM 2274 C C . GLU A 1 293 ? -41.460 4.349 32.994 1.00 88.25 293 GLU A C 1
ATOM 2276 O O . GLU A 1 293 ? -42.603 4.780 33.128 1.00 88.25 293 GLU A O 1
ATOM 2281 N N . ASP A 1 294 ? -41.219 3.041 32.857 1.00 86.75 294 ASP A N 1
ATOM 2282 C CA . ASP A 1 294 ? -42.262 2.009 32.814 1.00 86.75 294 ASP A CA 1
ATOM 2283 C C . ASP A 1 294 ? -43.088 1.976 34.112 1.00 86.75 294 ASP A C 1
ATOM 2285 O O . ASP A 1 294 ? -44.318 1.874 34.076 1.00 86.75 294 ASP A O 1
ATOM 2289 N N . ALA A 1 295 ? -42.428 2.075 35.273 1.00 90.88 295 ALA A N 1
ATOM 2290 C CA . ALA A 1 295 ? -43.098 2.103 36.571 1.00 90.88 295 ALA A CA 1
ATOM 2291 C C . ALA A 1 295 ? -43.922 3.386 36.769 1.00 90.88 295 ALA A C 1
ATOM 2293 O O . ALA A 1 295 ? -45.025 3.332 37.319 1.00 90.88 295 ALA A O 1
ATOM 2294 N N . GLU A 1 296 ? -43.415 4.532 36.316 1.00 91.25 296 GLU A N 1
ATOM 2295 C CA . GLU A 1 296 ? -44.139 5.801 36.345 1.00 91.25 296 GLU A CA 1
ATOM 2296 C C . GLU A 1 296 ? -45.354 5.762 35.415 1.00 91.25 296 GLU A C 1
ATOM 2298 O O . GLU A 1 296 ? -46.465 6.075 35.846 1.00 91.25 296 GLU A O 1
ATOM 2303 N N . LEU A 1 297 ? -45.184 5.269 34.185 1.00 89.94 297 LEU A N 1
ATOM 2304 C CA . LEU A 1 297 ? -46.269 5.075 33.228 1.00 89.94 297 LEU A CA 1
ATOM 2305 C C . LEU A 1 297 ? -47.354 4.142 33.787 1.00 89.94 297 LEU A C 1
ATOM 2307 O O . LEU A 1 297 ? -48.548 4.416 33.644 1.00 89.94 297 LEU A O 1
ATOM 2311 N N . ALA A 1 298 ? -46.960 3.050 34.448 1.00 91.94 298 ALA A N 1
ATOM 2312 C CA . ALA A 1 298 ? -47.888 2.135 35.107 1.00 91.94 298 ALA A CA 1
ATOM 2313 C C . ALA A 1 298 ? -48.668 2.820 36.243 1.00 91.94 298 ALA A C 1
ATOM 2315 O O . ALA A 1 298 ? -49.884 2.640 36.335 1.00 91.94 298 ALA A O 1
ATOM 2316 N N . ARG A 1 299 ? -48.004 3.649 37.064 1.00 93.75 299 ARG A N 1
ATOM 2317 C CA . ARG A 1 299 ? -48.662 4.446 38.116 1.00 93.75 299 ARG A CA 1
ATOM 2318 C C . ARG A 1 299 ? -49.676 5.430 37.535 1.00 93.75 299 ARG A C 1
ATOM 2320 O O . ARG A 1 299 ? -50.816 5.442 37.988 1.00 93.75 299 ARG A O 1
ATOM 2327 N N . GLN A 1 300 ? -49.298 6.194 36.505 1.00 92.62 300 GLN A N 1
ATOM 2328 C CA . GLN A 1 300 ? -50.203 7.164 35.875 1.00 92.62 300 GLN A CA 1
ATOM 2329 C C . GLN A 1 300 ? -51.441 6.478 35.265 1.00 92.62 300 GLN A C 1
ATOM 2331 O O . GLN A 1 300 ? -52.557 6.984 35.401 1.00 92.62 300 GLN A O 1
ATOM 2336 N N . LYS A 1 301 ? -51.267 5.301 34.641 1.00 93.50 301 LYS A N 1
ATOM 2337 C CA . LYS A 1 301 ? -52.377 4.483 34.116 1.00 93.50 301 LYS A CA 1
ATOM 2338 C C . LYS A 1 301 ? -53.302 3.967 35.218 1.00 93.50 301 LYS A C 1
ATOM 2340 O O . LYS A 1 301 ? -54.517 4.003 35.041 1.00 93.50 301 LYS A O 1
ATOM 2345 N N . ALA A 1 302 ? -52.746 3.488 36.330 1.00 95.38 302 ALA A N 1
ATOM 2346 C CA . ALA A 1 302 ? -53.534 2.994 37.458 1.00 95.38 302 ALA A CA 1
ATOM 2347 C C . ALA A 1 302 ? -54.383 4.109 38.092 1.00 95.38 302 ALA A C 1
ATOM 2349 O O . ALA A 1 302 ? -55.555 3.893 38.393 1.00 95.38 302 ALA A O 1
ATOM 2350 N N . GLU A 1 303 ? -53.820 5.310 38.230 1.00 95.69 303 GLU A N 1
ATOM 2351 C CA . GLU A 1 303 ? -54.529 6.492 38.730 1.00 95.69 303 GLU A CA 1
ATOM 2352 C C . GLU A 1 303 ? -55.677 6.914 37.798 1.00 95.69 303 GLU A C 1
ATOM 2354 O O . GLU A 1 303 ? -56.797 7.136 38.258 1.00 95.69 303 GLU A O 1
ATOM 2359 N N . LEU A 1 304 ? -55.447 6.930 36.478 1.00 95.06 304 LEU A N 1
ATOM 2360 C CA . LEU A 1 304 ? -56.508 7.200 35.503 1.00 95.06 304 LEU A CA 1
ATOM 2361 C C . LEU A 1 304 ? -57.646 6.171 35.604 1.00 95.06 304 LEU A C 1
ATOM 2363 O O . LEU A 1 304 ? -58.815 6.553 35.625 1.00 95.06 304 LEU A O 1
ATOM 2367 N N . ALA A 1 305 ? -57.312 4.883 35.714 1.00 95.94 305 ALA A N 1
ATOM 2368 C CA . ALA A 1 305 ? -58.299 3.815 35.861 1.00 95.94 305 ALA A CA 1
ATOM 2369 C C . ALA A 1 305 ? -59.108 3.940 37.167 1.00 95.94 305 ALA A C 1
ATOM 2371 O O . ALA A 1 305 ? -60.313 3.682 37.175 1.00 95.94 305 ALA A O 1
ATOM 2372 N N . ALA A 1 306 ? -58.476 4.370 38.265 1.00 96.25 306 ALA A N 1
ATOM 2373 C CA . ALA A 1 306 ? -59.157 4.617 39.535 1.00 96.25 306 ALA A CA 1
ATOM 2374 C C . ALA A 1 306 ? -60.166 5.774 39.430 1.00 96.25 306 ALA A C 1
ATOM 2376 O O . ALA A 1 306 ? -61.307 5.626 39.874 1.00 96.25 306 ALA A O 1
ATOM 2377 N N . LEU A 1 307 ? -59.785 6.884 38.785 1.00 95.81 307 LEU A N 1
ATOM 2378 C CA . LEU A 1 307 ? -60.681 8.017 38.521 1.00 95.81 307 LEU A CA 1
ATOM 2379 C C . LEU A 1 307 ? -61.854 7.612 37.615 1.00 95.81 307 LEU A C 1
ATOM 2381 O O . LEU A 1 307 ? -63.000 7.984 37.866 1.00 95.81 307 LEU A O 1
ATOM 2385 N N . GLU A 1 308 ? -61.597 6.815 36.576 1.00 93.94 308 GLU A N 1
ATOM 2386 C CA . GLU A 1 308 ? -62.647 6.301 35.687 1.00 93.94 308 GLU A CA 1
ATOM 2387 C C . GLU A 1 308 ? -63.631 5.385 36.417 1.00 93.94 308 GLU A C 1
ATOM 2389 O O . GLU A 1 308 ? -64.842 5.501 36.209 1.00 93.94 308 GLU A O 1
ATOM 2394 N N . LYS A 1 309 ? -63.131 4.533 37.320 1.00 95.31 309 LYS A N 1
ATOM 2395 C CA . LYS A 1 309 ? -63.968 3.696 38.183 1.00 95.31 309 LYS A CA 1
ATOM 2396 C C . LYS A 1 309 ? -64.840 4.544 39.114 1.00 95.31 309 LYS A C 1
ATOM 2398 O O . LYS A 1 309 ? -66.047 4.332 39.151 1.00 95.31 309 LYS A O 1
ATOM 2403 N N . GLN A 1 310 ? -64.266 5.542 39.792 1.00 93.62 310 GLN A N 1
ATOM 2404 C CA . GLN A 1 310 ? -65.027 6.458 40.654 1.00 93.62 310 GLN A CA 1
ATOM 2405 C C . GLN A 1 310 ? -66.145 7.177 39.886 1.00 93.62 310 GLN A C 1
ATOM 2407 O O . GLN A 1 310 ? -67.272 7.256 40.369 1.00 93.62 310 GLN A O 1
ATOM 2412 N N . ILE A 1 311 ? -65.866 7.660 38.669 1.00 91.12 311 ILE A N 1
ATOM 2413 C CA . ILE A 1 311 ? -66.884 8.289 37.810 1.00 91.12 311 ILE A CA 1
ATOM 2414 C C . ILE A 1 311 ? -67.993 7.294 37.448 1.00 91.12 311 ILE A C 1
ATOM 2416 O O . ILE A 1 311 ? -69.168 7.660 37.472 1.00 91.12 311 ILE A O 1
ATOM 2420 N N . ALA A 1 312 ? -67.650 6.048 37.114 1.00 91.75 312 ALA A N 1
ATOM 2421 C CA . ALA A 1 312 ? -68.639 5.018 36.800 1.00 91.75 312 ALA A CA 1
ATOM 2422 C C . ALA A 1 312 ? -69.543 4.693 38.003 1.00 91.75 312 ALA A C 1
ATOM 2424 O O . ALA A 1 312 ? -70.759 4.580 37.835 1.00 91.75 312 ALA A O 1
ATOM 2425 N N . ASP A 1 313 ? -68.971 4.595 39.203 1.00 89.88 313 ASP A N 1
ATOM 2426 C CA . ASP A 1 313 ? -69.715 4.329 40.437 1.00 89.88 313 ASP A CA 1
ATOM 2427 C C . ASP A 1 313 ? -70.638 5.511 40.799 1.00 89.88 313 ASP A C 1
ATOM 2429 O O . ASP A 1 313 ? -71.819 5.311 41.093 1.00 89.88 313 ASP A O 1
ATOM 2433 N N . MET A 1 314 ? -70.162 6.756 40.671 1.00 86.31 314 MET A N 1
ATOM 2434 C CA . MET A 1 314 ? -70.981 7.956 40.909 1.00 86.31 314 MET A CA 1
ATOM 2435 C C . MET A 1 314 ? -72.125 8.113 39.904 1.00 86.31 314 MET A C 1
ATOM 2437 O O . MET A 1 314 ? -73.217 8.525 40.296 1.00 86.31 314 MET A O 1
ATOM 2441 N N . LYS A 1 315 ? -71.916 7.755 38.628 1.00 86.81 315 LYS A N 1
ATOM 2442 C CA . LYS A 1 315 ? -72.981 7.747 37.607 1.00 86.81 315 LYS A CA 1
ATOM 2443 C C . LYS A 1 315 ? -74.115 6.788 37.964 1.00 86.81 315 LYS A C 1
ATOM 2445 O O . LYS A 1 315 ? -75.281 7.110 37.755 1.00 86.81 315 LYS A O 1
ATOM 2450 N N . LYS A 1 316 ? -73.784 5.619 38.524 1.00 86.50 316 LYS A N 1
ATOM 2451 C CA . LYS A 1 316 ? -74.792 4.670 39.020 1.00 86.50 316 LYS A CA 1
ATOM 2452 C C . LYS A 1 316 ? -75.569 5.255 40.204 1.00 86.50 316 LYS A C 1
ATOM 2454 O O . LYS A 1 316 ? -76.788 5.150 40.223 1.00 86.50 316 LYS A O 1
ATOM 2459 N N . ALA A 1 317 ? -74.885 5.917 41.140 1.00 81.69 317 ALA A N 1
ATOM 2460 C CA . ALA A 1 317 ? -75.511 6.527 42.317 1.00 81.69 317 ALA A CA 1
ATOM 2461 C C . ALA A 1 317 ? -76.401 7.749 41.992 1.00 81.69 317 ALA A C 1
ATOM 2463 O O . ALA A 1 317 ? -77.449 7.943 42.613 1.00 81.69 317 ALA A O 1
ATOM 2464 N N . THR A 1 318 ? -76.021 8.565 41.001 1.00 79.69 318 THR A N 1
ATOM 2465 C CA . THR A 1 318 ? -76.856 9.682 40.510 1.00 79.69 318 THR A CA 1
ATOM 2466 C C . THR A 1 318 ? -78.113 9.177 39.803 1.00 79.69 318 THR A C 1
ATOM 2468 O O . THR A 1 318 ? -79.179 9.751 40.002 1.00 79.69 318 THR A O 1
ATOM 2471 N N . ALA A 1 319 ? -78.030 8.073 39.051 1.00 76.19 319 ALA A N 1
ATOM 2472 C CA . ALA A 1 319 ? -79.197 7.449 38.419 1.00 76.19 319 ALA A CA 1
ATOM 2473 C C . ALA A 1 319 ? -80.246 6.941 39.434 1.00 76.19 319 ALA A C 1
ATOM 2475 O O . ALA A 1 319 ? -81.420 6.841 39.095 1.00 76.19 319 ALA A O 1
ATOM 2476 N N . SER A 1 320 ? -79.842 6.668 40.680 1.00 75.44 320 SER A N 1
ATOM 2477 C CA . SER A 1 320 ? -80.728 6.308 41.799 1.00 75.44 320 SER A CA 1
ATOM 2478 C C . SER A 1 320 ? -81.189 7.498 42.662 1.00 75.44 320 SER A C 1
ATOM 2480 O O . SER A 1 320 ? -81.765 7.284 43.724 1.00 75.44 320 SER A O 1
ATOM 2482 N N . GLY A 1 321 ? -80.942 8.746 42.240 1.00 64.19 321 GLY A N 1
ATOM 2483 C CA . GLY A 1 321 ? -81.489 9.953 42.880 1.00 64.19 321 GLY A CA 1
ATOM 2484 C C . GLY A 1 321 ? -80.706 10.524 44.073 1.00 64.19 321 GLY A C 1
ATOM 2485 O O . GLY A 1 321 ? -81.213 11.427 44.728 1.00 64.19 321 GLY A O 1
ATOM 2486 N N . GLY A 1 322 ? -79.487 10.041 44.361 1.00 65.06 322 GLY A N 1
ATOM 2487 C CA . GLY A 1 322 ? -78.725 10.422 45.568 1.00 65.06 322 GLY A CA 1
ATOM 2488 C C . GLY A 1 322 ? -77.275 10.883 45.352 1.00 65.06 322 GLY A C 1
ATOM 2489 O O . GLY A 1 322 ? -76.493 10.861 46.297 1.00 65.06 322 GLY A O 1
ATOM 2490 N N . GLY A 1 323 ? -76.866 11.228 44.127 1.00 70.62 323 GLY A N 1
ATOM 2491 C CA . GLY A 1 323 ? -75.456 11.514 43.817 1.00 70.62 323 GLY A CA 1
ATOM 2492 C C . GLY A 1 323 ? -75.055 12.998 43.867 1.00 70.62 323 GLY A C 1
ATOM 2493 O O . GLY A 1 323 ? -75.775 13.858 43.367 1.00 70.62 323 GLY A O 1
ATOM 2494 N N . ASP A 1 324 ? -73.866 13.272 44.413 1.00 83.75 324 ASP A N 1
ATOM 2495 C CA . ASP A 1 324 ? -73.227 14.596 44.497 1.00 83.75 324 ASP A CA 1
ATOM 2496 C C . ASP A 1 324 ? -72.614 15.010 43.140 1.00 83.75 324 ASP A C 1
ATOM 2498 O O . ASP A 1 324 ? -71.577 14.493 42.704 1.00 83.75 324 ASP A O 1
ATOM 2502 N N . LEU A 1 325 ? -73.300 15.920 42.443 1.00 82.44 325 LEU A N 1
ATOM 2503 C CA . LEU A 1 325 ? -72.940 16.391 41.102 1.00 82.44 325 LEU A CA 1
ATOM 2504 C C . LEU A 1 325 ? -71.664 17.248 41.089 1.00 82.44 325 LEU A C 1
ATOM 2506 O O . LEU A 1 325 ? -70.894 17.162 40.126 1.00 82.44 325 LEU A O 1
ATOM 2510 N N . ASP A 1 326 ? -71.410 18.021 42.145 1.00 87.56 326 ASP A N 1
ATOM 2511 C CA . ASP A 1 326 ? -70.236 18.894 42.240 1.00 87.56 326 ASP A CA 1
ATOM 2512 C C . ASP A 1 326 ? -68.965 18.062 42.405 1.00 87.56 326 ASP A C 1
ATOM 2514 O O . ASP A 1 326 ? -67.982 18.242 41.676 1.00 87.56 326 ASP A O 1
ATOM 2518 N N . LYS A 1 327 ? -69.027 17.044 43.268 1.00 87.69 327 LYS A N 1
ATOM 2519 C CA . LYS A 1 327 ? -67.945 16.068 43.427 1.00 87.69 327 LYS A CA 1
ATOM 2520 C C . LYS A 1 327 ? -67.683 15.271 42.147 1.00 87.69 327 LYS A C 1
ATOM 2522 O O . LYS A 1 327 ? -66.528 15.005 41.802 1.00 87.69 327 LYS A O 1
ATOM 2527 N N . MET A 1 328 ? -68.731 14.920 41.395 1.00 86.38 328 MET A N 1
ATOM 2528 C CA . MET A 1 328 ? -68.574 14.261 40.094 1.00 86.38 328 MET A CA 1
ATOM 2529 C C . MET A 1 328 ? -67.861 15.167 39.079 1.00 86.38 328 MET A C 1
ATOM 2531 O O . MET A 1 328 ? -66.982 14.698 38.347 1.00 86.38 328 MET A O 1
ATOM 2535 N N . LEU A 1 329 ? -68.201 16.460 39.036 1.00 89.12 329 LEU A N 1
ATOM 2536 C CA . LEU A 1 329 ? -67.550 17.440 38.164 1.00 89.12 329 LEU A CA 1
ATOM 2537 C C . LEU A 1 329 ? -66.063 17.616 38.506 1.00 89.12 329 LEU A C 1
ATOM 2539 O O . LEU A 1 3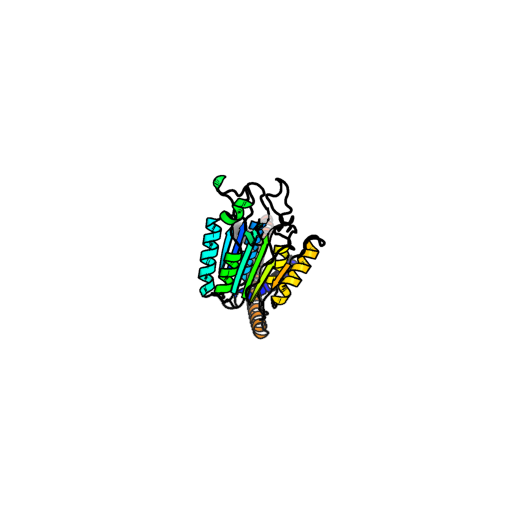29 ? -65.231 17.706 37.599 1.00 89.12 329 LEU A O 1
ATOM 2543 N N . GLU A 1 330 ? -65.714 17.621 39.791 1.00 93.00 330 GLU A N 1
ATOM 2544 C CA . GLU A 1 330 ? -64.327 17.716 40.252 1.00 93.00 330 GLU A CA 1
ATOM 2545 C C . GLU A 1 330 ? -63.484 16.506 39.818 1.00 93.00 330 GLU A C 1
ATOM 2547 O O . GLU A 1 330 ? -62.430 16.671 39.195 1.00 93.00 330 GLU A O 1
ATOM 2552 N N . ILE A 1 331 ? -63.984 15.284 40.020 1.00 92.75 331 ILE A N 1
ATOM 2553 C CA . ILE A 1 331 ? -63.290 14.057 39.593 1.00 92.75 331 ILE A CA 1
ATOM 2554 C C . ILE A 1 331 ? -63.175 13.992 38.058 1.00 92.75 331 ILE A C 1
ATOM 2556 O O . ILE A 1 331 ? -62.154 13.553 37.522 1.00 92.75 331 ILE A O 1
ATOM 2560 N N . MET A 1 332 ? -64.167 14.492 37.308 1.00 91.81 332 MET A N 1
ATOM 2561 C CA . MET A 1 332 ? -64.066 14.606 35.845 1.00 91.81 332 MET A CA 1
ATOM 2562 C C . MET A 1 332 ? -62.952 15.567 35.398 1.00 91.81 332 MET A C 1
ATOM 2564 O O . MET A 1 332 ? -62.254 15.272 34.420 1.00 91.81 332 MET A O 1
ATOM 2568 N N . LYS A 1 333 ? -62.736 16.682 36.114 1.00 94.62 333 LYS A N 1
ATOM 2569 C CA . LYS A 1 333 ? -61.599 17.588 35.866 1.00 94.62 333 LYS A CA 1
ATOM 2570 C C . LYS A 1 333 ? -60.266 16.892 36.156 1.00 94.62 333 LYS A C 1
ATOM 2572 O O . LYS A 1 333 ? -59.366 16.959 35.317 1.00 94.62 333 LYS A O 1
ATOM 2577 N N . GLN A 1 334 ? -60.166 16.166 37.272 1.00 95.00 334 GLN A N 1
ATOM 2578 C CA . GLN A 1 334 ? -58.974 15.382 37.628 1.00 95.00 334 GLN A CA 1
ATOM 2579 C C . GLN A 1 334 ? -58.656 14.318 36.567 1.00 95.00 334 GLN A C 1
ATOM 2581 O O . GLN A 1 334 ? -57.525 14.246 36.089 1.00 95.00 334 GLN A O 1
ATOM 2586 N N . ARG A 1 335 ? -59.659 13.562 36.093 1.00 96.44 335 ARG A N 1
ATOM 2587 C CA . ARG A 1 335 ? -59.488 12.580 35.006 1.00 96.44 335 ARG A CA 1
ATOM 2588 C C . ARG A 1 335 ? -58.961 13.233 33.729 1.00 96.44 335 ARG A C 1
ATOM 2590 O O . ARG A 1 335 ? -58.074 12.681 33.081 1.00 96.44 335 ARG A O 1
ATOM 2597 N N . LYS A 1 336 ? -59.498 14.397 33.342 1.00 94.69 336 LYS A N 1
ATOM 2598 C CA . LYS A 1 336 ? -59.051 15.120 32.140 1.00 94.69 336 LYS A CA 1
ATOM 2599 C C . LYS A 1 336 ? -57.584 15.544 32.258 1.00 94.69 336 LYS A C 1
ATOM 2601 O O . LYS A 1 336 ? -56.829 15.340 31.310 1.00 94.69 336 LYS A O 1
ATOM 2606 N N . ALA A 1 337 ? -57.182 16.077 33.412 1.00 94.44 337 ALA A N 1
ATOM 2607 C CA . ALA A 1 337 ? -55.793 16.441 33.685 1.00 94.44 337 ALA A CA 1
ATOM 2608 C C . ALA A 1 337 ? -54.866 15.212 33.658 1.00 94.44 337 ALA A C 1
ATOM 2610 O O . ALA A 1 337 ? -53.830 15.230 32.995 1.00 94.44 337 ALA A O 1
ATOM 2611 N N . GLN A 1 338 ? -55.281 14.113 34.292 1.00 94.31 338 GLN A N 1
ATOM 2612 C CA . GLN A 1 338 ? -54.514 12.870 34.340 1.00 94.31 338 GLN A CA 1
ATOM 2613 C C . GLN A 1 338 ? -54.345 12.226 32.958 1.00 94.31 338 GLN A C 1
ATOM 2615 O O . GLN A 1 338 ? -53.265 11.748 32.610 1.00 94.31 338 GLN A O 1
ATOM 2620 N N . LYS A 1 339 ? -55.395 12.257 32.130 1.00 93.44 339 LYS A N 1
ATOM 2621 C CA . LYS A 1 339 ? -55.334 11.786 30.743 1.00 93.44 339 LYS A CA 1
ATOM 2622 C C . LYS A 1 339 ? -54.361 12.622 29.906 1.00 93.44 339 LYS A C 1
ATOM 2624 O O . LYS A 1 339 ? -53.538 12.047 29.205 1.00 93.44 339 LYS A O 1
ATOM 2629 N N . ALA A 1 340 ? -54.397 13.951 30.036 1.00 92.69 340 ALA A N 1
ATOM 2630 C CA . ALA A 1 340 ? -53.459 14.835 29.343 1.00 92.69 340 ALA A CA 1
ATOM 2631 C C . ALA A 1 340 ? -51.998 14.563 29.745 1.00 92.69 340 ALA A C 1
ATOM 2633 O O . ALA A 1 340 ? -51.114 14.548 28.890 1.00 92.69 340 ALA A O 1
ATOM 2634 N N . LYS A 1 341 ? -51.748 14.280 31.030 1.00 91.25 341 LYS A N 1
ATOM 2635 C CA . LYS A 1 341 ? -50.423 13.898 31.534 1.00 91.25 341 LYS A CA 1
ATOM 2636 C C . LYS A 1 341 ? -49.936 12.572 30.938 1.00 91.25 341 LYS A C 1
ATOM 2638 O O . LYS A 1 341 ? -48.784 12.477 30.528 1.00 91.25 341 LYS A O 1
ATOM 2643 N N . LEU A 1 342 ? -50.813 11.572 30.835 1.00 90.69 342 LEU A N 1
ATOM 2644 C CA . LEU A 1 342 ? -50.488 10.283 30.219 1.00 90.69 342 LEU A CA 1
ATOM 2645 C C . LEU A 1 342 ? -50.216 10.402 28.710 1.00 90.69 342 LEU A C 1
ATOM 2647 O O . LEU A 1 342 ? -49.310 9.748 28.196 1.00 90.69 342 LEU A O 1
ATOM 2651 N N . ASP A 1 343 ? -50.991 11.230 28.007 1.00 88.94 343 ASP A N 1
ATOM 2652 C CA . ASP A 1 343 ? -50.816 11.468 26.572 1.00 88.94 343 ASP A CA 1
ATOM 2653 C C . ASP A 1 343 ? -49.490 12.198 26.287 1.00 88.94 343 ASP A C 1
ATOM 2655 O O . ASP A 1 343 ? -48.794 11.844 25.337 1.00 88.94 343 ASP A O 1
ATOM 2659 N N . ALA A 1 344 ? -49.071 13.126 27.158 1.00 87.62 344 ALA A N 1
ATOM 2660 C CA . ALA A 1 344 ? -47.765 13.783 27.064 1.00 87.62 344 ALA A CA 1
ATOM 2661 C C . ALA A 1 344 ? -46.582 12.804 27.223 1.00 87.62 344 ALA A C 1
ATOM 2663 O O . ALA A 1 344 ? -45.571 12.955 26.542 1.00 87.62 344 ALA A O 1
ATOM 2664 N N . MET A 1 345 ? -46.717 11.765 28.059 1.00 83.62 345 MET A N 1
ATOM 2665 C CA . MET A 1 345 ? -45.678 10.739 28.256 1.00 83.62 345 MET A CA 1
ATOM 2666 C C . MET A 1 345 ? -45.516 9.772 27.071 1.00 83.62 345 MET A C 1
ATOM 2668 O O . MET A 1 345 ? -44.529 9.052 27.017 1.00 83.62 345 MET A O 1
ATOM 2672 N N . ARG A 1 346 ? -46.476 9.703 26.138 1.00 70.56 346 ARG A N 1
ATOM 2673 C CA . ARG A 1 346 ? -46.410 8.819 24.954 1.00 70.56 346 ARG A CA 1
ATOM 2674 C C . ARG A 1 346 ? -45.650 9.418 23.765 1.00 70.56 346 ARG A C 1
ATOM 2676 O O . ARG A 1 346 ? -45.450 8.713 22.781 1.00 70.56 346 ARG A O 1
ATOM 2683 N N . ILE A 1 347 ? -45.316 10.706 23.828 1.00 57.84 347 ILE A N 1
ATOM 2684 C CA . ILE A 1 347 ? -44.699 11.471 22.730 1.00 57.84 347 ILE A CA 1
ATOM 2685 C C . ILE A 1 347 ? -43.166 11.572 22.899 1.00 57.84 347 ILE A C 1
ATOM 2687 O O . ILE A 1 347 ? -42.470 11.889 21.936 1.00 57.84 347 ILE A O 1
ATOM 2691 N N . GLN A 1 348 ? -42.645 11.278 24.096 1.00 53.09 348 GLN A N 1
ATOM 2692 C CA . GLN A 1 348 ? -41.213 11.120 24.391 1.00 53.09 348 GLN A CA 1
ATOM 2693 C C . GLN A 1 348 ? -40.766 9.677 24.170 1.00 53.09 348 GLN A C 1
ATOM 2695 O O . GLN A 1 348 ? -39.593 9.505 23.766 1.00 53.09 348 GLN A O 1
#

Radius of gyration: 34.38 Å; Cα contacts (8 Å, |Δi|>4): 564; chains: 1; bounding box: 104×39×83 Å

Mean predicted aligned error: 11.94 Å

Secondary structure (DSSP, 8-state):
-HHHHHHHHHHHHHHHHHHHHHHHHHHS---TTEEEEEEE----SSS--SSHHHHHHHHHHHHHHTT-EEEEEES--HHHHHHHHHHHHHHHTT-SEEEEEEEE-EEEETTEEEEPPPPSSTTT---SGGGHHHHSEEHHHHHHHHHHTT-SEEEEEEEE-SB-TTTTSSS---BSS---PPPTTEEEEESS-TT-PPP--SSSS-HHHHHHHHHHTSTT-BTTTHHHHHHHHHHHHTTTS---EEEE---S--BSSPPPPHHHHHHHHHHHHHHHHHHHHHHHHHHHHHHHHHHHHHHHHHHHHHHHHHHHHHHHHHHTT---HHHHHHHHHHHHHHHHHHHHTT--

Foldseek 3Di:
DVVVVVVVVVVVLVVVVVVCLLVLLQPPPLQLQAAEEFEFAAPAPPHGFQASQLLSVLVQVLLVSNNHPYDYYYQAFAVRVVVSLVVLLVSLLRHQEYEYEYADAWFDDPQWIWDAHHDPDPVLDDQDPVCGVVRTDTCVSSQVSNLVSPHQAYEYEYNYFQADPNPPDDDDLGTTHHDDAHRARYKYKYFADIRATQDQDPDNGGQLSVQQSVQLPDAQDWPVCSLVSSQVSSCVVVVNRGGMDMDDNRPDTDHSHYDQDPVNVVVVVVVSVVVVVVVVVVVVVVVVVVVVLVVVLVVLVVVLVVLVVVLVVQVVVVVVPHHDPVVSVVSVVVSVVSVVVSVVSVVD

Nearest PDB structures (foldseek):
  8v4x-assembly4_E-3  TM=8.018E-01  e=8.627E-15  Homo sapiens
  6yn9-assembly1_A  TM=8.080E-01  e=2.280E-12  Homo sapiens
  7a41-assembly1_A  TM=7.921E-01  e=4.890E-12  Homo sapiens
  6yn8-assembly1_A  TM=8.188E-01  e=1.582E-11  Homo sapiens
  6h4a-assembly1_A  TM=8.054E-01  e=9.892E-12  Homo sapiens

Solvent-accessible surface area (backbone atoms only — not comparable to full-atom values): 18296 Å² total; per-residue (Å²): 117,81,71,61,58,57,58,52,48,54,50,54,48,53,52,46,51,63,53,44,55,54,52,50,54,45,62,63,67,63,40,92,29,27,40,30,42,27,33,6,34,18,76,35,92,92,68,61,44,88,20,18,47,44,33,28,51,55,52,41,50,51,41,43,52,56,27,30,55,60,48,73,46,65,54,37,30,51,67,56,46,51,53,49,51,50,55,47,44,61,56,32,69,70,22,44,32,41,37,40,37,39,25,28,58,24,33,32,58,96,71,39,39,31,43,56,46,30,52,92,45,83,88,61,46,80,84,51,80,86,45,40,88,78,58,34,44,56,50,63,59,56,52,48,41,52,52,74,28,69,32,70,34,37,39,39,39,36,51,29,29,10,42,49,91,73,63,88,70,73,93,69,93,58,42,8,36,51,84,70,86,50,41,79,28,12,37,36,37,33,35,23,40,77,54,31,61,38,66,54,56,95,58,77,36,20,46,50,50,53,24,44,56,59,51,58,66,34,62,53,41,42,56,90,50,44,62,59,54,28,27,53,43,22,21,61,77,46,76,63,74,30,46,43,38,70,38,74,37,62,84,69,90,48,47,78,26,63,60,78,48,70,68,57,47,52,54,49,51,53,52,50,52,53,53,52,52,52,52,52,50,53,49,52,50,52,51,52,49,50,54,50,52,54,50,48,53,50,51,54,50,52,53,41,51,51,44,52,48,54,52,54,54,46,52,56,40,40,76,73,77,74,48,66,62,68,63,49,52,51,49,52,52,50,40,54,53,48,49,52,55,55,56,59,64,72,76,114

Sequence (348 aa):
MKKLTLSLLLFVFTANIYAQTRGFVTKRKQAKDHIALIIGNSSYPDMPLENPKNDANAVAEAFNEMGFITEKVIDADREQMGMAINRFSNKLKTARIAVFYFSGHGMQVDGKNFLLPIAKTQSTQINKVEEVPYRAINIDEVLTAMNNSKVNFALVALDACRNNPLSSSGKGRLKGLAAVNAPAGSLVMYATKAGQVAYDGDGKNSPFTIAFLKHIKTPGLDVNLLPKNVKNTVLELTNGKQSPGAYTEITQSFTFVPEMTDKEFEEYIKQQKGKLTELQIKQAEIKRKQNKEDAELARQKAELAALEKQIADMKKATASGGGDLDKMLEIMKQRKAQKAKLDAMRIQ